Protein AF-0000000078602148 (afdb_homodimer)

pLDDT: mean 85.64, std 11.07, range [43.22, 96.38]

Radius of gyration: 21.31 Å; Cα contacts (8 Å, |Δi|>4): 422; chains: 2; bounding box: 35×66×51 Å

InterPro domains:
  IPR001223 Glycoside hydrolase family 18, catalytic domain [PS51910] (1-115)
  IPR017853 Glycoside hydrolase superfamily [SSF51445] (9-46)
  IPR029070 Chitinase insertion domain superfamily [G3DSA:3.10.50.10] (37-108)
  IPR029070 Chitinase insertion domain superfamily [SSF54556] (38-101)
  IPR050314 Glycosyl hydrolase family 18 [PTHR11177] (12-113)

Solvent-accessible surface area (backbone atoms only — not comparable to full-atom values): 12106 Å² total; per-residue (Å²): 110,68,62,59,46,50,51,44,52,48,49,52,51,36,50,50,50,50,50,50,52,40,64,73,55,30,60,64,68,49,49,50,52,34,53,70,36,59,25,43,28,25,23,39,66,45,68,86,52,70,55,94,73,51,61,63,73,39,33,14,73,53,39,80,49,42,68,16,53,19,37,38,40,41,51,54,50,56,55,51,62,68,38,83,78,32,44,78,44,80,46,96,81,50,31,35,35,35,25,41,79,79,31,30,37,33,43,27,53,39,77,56,67,73,105,110,68,63,59,46,51,52,46,52,48,50,53,51,36,50,49,50,50,50,51,51,40,63,74,54,31,60,65,68,46,48,50,51,36,53,70,39,59,26,44,28,26,24,41,64,45,69,86,54,72,54,93,72,50,60,63,73,40,34,15,74,54,38,81,51,40,67,17,53,19,36,38,39,41,52,52,50,56,54,51,63,69,37,86,78,34,43,79,43,80,46,97,81,51,31,34,36,35,26,42,80,80,32,32,39,35,43,30,53,39,76,55,68,74,106

Structure (mmCIF, N/CA/C/O backbone):
data_AF-0000000078602148-model_v1
#
loop_
_entity.id
_entity.type
_entity.pdbx_description
1 polymer chitinase
#
loop_
_atom_site.group_PDB
_atom_site.id
_atom_site.type_symbol
_atom_site.label_atom_id
_atom_site.label_alt_id
_atom_site.label_comp_id
_atom_site.label_asym_id
_atom_site.label_entity_id
_atom_site.label_seq_id
_atom_site.pdbx_PDB_ins_code
_atom_site.Cartn_x
_atom_site.Cartn_y
_atom_site.Cartn_z
_atom_site.occupancy
_atom_site.B_iso_or_equiv
_atom_site.auth_seq_id
_atom_site.auth_comp_id
_atom_site.auth_asym_id
_atom_site.auth_atom_id
_atom_site.pdbx_PDB_model_num
ATOM 1 N N . MET A 1 1 ? 15.102 -26.969 -29.016 1 43.22 1 MET A N 1
ATOM 2 C CA . MET A 1 1 ? 14.266 -25.891 -29.547 1 43.22 1 MET A CA 1
ATOM 3 C C . MET A 1 1 ? 12.789 -26.141 -29.25 1 43.22 1 MET A C 1
ATOM 5 O O . MET A 1 1 ? 12.078 -25.25 -28.797 1 43.22 1 MET A O 1
ATOM 9 N N . LEU A 1 2 ? 12.281 -27.375 -29.625 1 52.91 2 LEU A N 1
ATOM 10 C CA . LEU A 1 2 ? 10.883 -27.766 -29.453 1 52.91 2 LEU A CA 1
ATOM 11 C C . LEU A 1 2 ? 10.523 -27.844 -27.984 1 52.91 2 LEU A C 1
ATOM 13 O O . LEU A 1 2 ? 9.422 -27.453 -27.578 1 52.91 2 LEU A O 1
ATOM 17 N N . ILE A 1 3 ? 11.469 -28.312 -27.141 1 55.5 3 ILE A N 1
ATOM 18 C CA . ILE A 1 3 ? 11.227 -28.469 -25.703 1 55.5 3 ILE A CA 1
ATOM 19 C C . ILE A 1 3 ? 11.086 -27.094 -25.062 1 55.5 3 ILE A C 1
ATOM 21 O O . ILE A 1 3 ? 10.195 -26.875 -24.234 1 55.5 3 ILE A O 1
ATOM 25 N N . ASP A 1 4 ? 11.969 -26.203 -25.484 1 57.88 4 ASP A N 1
ATOM 26 C CA . ASP A 1 4 ? 11.875 -24.828 -24.984 1 57.88 4 ASP A CA 1
ATOM 27 C C . ASP A 1 4 ? 10.547 -24.188 -25.359 1 57.88 4 ASP A C 1
ATOM 29 O O . ASP A 1 4 ? 9.898 -23.531 -24.547 1 57.88 4 ASP A O 1
ATOM 33 N N . SER A 1 5 ? 10.156 -24.609 -26.562 1 57.03 5 SER A N 1
ATOM 34 C CA . SER A 1 5 ? 8.891 -24.062 -27.062 1 57.03 5 SER A CA 1
ATOM 35 C C . SER A 1 5 ? 7.703 -24.641 -26.297 1 57.03 5 SER A C 1
ATOM 37 O O . SER A 1 5 ? 6.758 -23.922 -25.984 1 57.03 5 SER A O 1
ATOM 39 N N . ALA A 1 6 ? 7.738 -25.969 -26.062 1 61.28 6 ALA A N 1
ATOM 40 C CA . ALA A 1 6 ? 6.664 -26.609 -25.312 1 61.28 6 ALA A CA 1
ATOM 41 C C . ALA A 1 6 ? 6.625 -26.094 -23.875 1 61.28 6 ALA A C 1
ATOM 43 O O . ALA A 1 6 ? 5.547 -25.859 -23.328 1 61.28 6 ALA A O 1
ATOM 44 N N . ALA A 1 7 ? 7.844 -25.984 -23.375 1 65.12 7 ALA A N 1
ATOM 45 C CA . ALA A 1 7 ? 7.926 -25.484 -22.016 1 65.12 7 ALA A CA 1
ATOM 46 C C . ALA A 1 7 ? 7.414 -24.047 -21.922 1 65.12 7 ALA A C 1
ATOM 48 O O . ALA A 1 7 ? 6.688 -23.703 -21 1 65.12 7 ALA A O 1
ATOM 49 N N . ARG A 1 8 ? 7.781 -23.297 -22.891 1 65.06 8 ARG A N 1
ATOM 50 C CA . ARG A 1 8 ? 7.316 -21.906 -22.953 1 65.06 8 ARG A CA 1
ATOM 51 C C . ARG A 1 8 ? 5.812 -21.844 -23.188 1 65.06 8 ARG A C 1
ATOM 53 O O . ARG A 1 8 ? 5.121 -21.016 -22.578 1 65.06 8 ARG A O 1
ATOM 60 N N . ALA A 1 9 ? 5.375 -22.625 -24.141 1 68.88 9 ALA A N 1
ATOM 61 C CA . ALA A 1 9 ? 3.939 -22.672 -24.406 1 68.88 9 ALA A CA 1
ATOM 62 C C . ALA A 1 9 ? 3.17 -23.078 -23.141 1 68.88 9 ALA A C 1
ATOM 64 O O . ALA A 1 9 ? 2.113 -22.516 -22.859 1 68.88 9 ALA A O 1
ATOM 65 N N . ASN A 1 10 ? 3.824 -23.891 -22.438 1 81.81 10 ASN A N 1
ATOM 66 C CA . ASN A 1 10 ? 3.199 -24.375 -21.203 1 81.81 10 ASN A CA 1
ATOM 67 C C . ASN A 1 10 ? 3.145 -23.281 -20.141 1 81.81 10 ASN A C 1
ATOM 69 O O . ASN A 1 10 ? 2.1 -23.047 -19.531 1 81.81 10 ASN A O 1
ATOM 73 N N . LEU A 1 11 ? 4.211 -22.469 -20.156 1 80.5 11 LEU A N 1
ATOM 74 C CA . LEU A 1 11 ? 4.242 -21.406 -19.172 1 80.5 11 LEU A CA 1
ATOM 75 C C . LEU A 1 11 ? 3.258 -20.297 -19.531 1 80.5 11 LEU A C 1
ATOM 77 O O . LEU A 1 11 ? 2.602 -19.734 -18.656 1 80.5 11 LEU A O 1
ATOM 81 N N . THR A 1 12 ? 3.188 -19.969 -20.781 1 84.75 12 THR A N 1
ATOM 82 C CA . THR A 1 12 ? 2.244 -18.953 -21.25 1 84.75 12 THR A CA 1
ATOM 83 C C . THR A 1 12 ? 0.81 -19.375 -20.938 1 84.75 12 THR A C 1
ATOM 85 O O . THR A 1 12 ? 0.016 -18.547 -20.453 1 84.75 12 THR A O 1
ATOM 88 N N . GLU A 1 13 ? 0.492 -20.609 -21.234 1 88.56 13 GLU A N 1
ATOM 89 C CA . GLU A 1 13 ? -0.847 -21.125 -20.953 1 88.56 13 GLU A CA 1
ATOM 90 C C . GLU A 1 13 ? -1.146 -21.094 -19.453 1 88.56 13 GLU A C 1
ATOM 92 O O . GLU A 1 13 ? -2.258 -20.766 -19.047 1 88.56 13 GLU A O 1
ATOM 97 N N . ILE A 1 14 ? -0.217 -21.5 -18.719 1 86.69 14 ILE A N 1
ATOM 98 C CA . ILE A 1 14 ? -0.366 -21.484 -17.266 1 86.69 14 ILE A CA 1
ATOM 99 C C . ILE A 1 14 ? -0.631 -20.047 -16.797 1 86.69 14 ILE A C 1
ATOM 101 O O . ILE A 1 14 ? -1.558 -19.812 -16.016 1 86.69 14 ILE A O 1
ATOM 105 N N . ASN A 1 15 ? 0.174 -19.141 -17.312 1 85.12 15 ASN A N 1
ATOM 106 C CA . ASN A 1 15 ? 0.007 -17.734 -16.938 1 85.12 15 ASN A CA 1
ATOM 107 C C . ASN A 1 15 ? -1.369 -17.203 -17.328 1 85.12 15 ASN A C 1
ATOM 109 O O . ASN A 1 15 ? -1.984 -16.438 -16.594 1 85.12 15 ASN A O 1
ATOM 113 N N . GLN A 1 16 ? -1.802 -17.578 -18.5 1 89.94 16 GLN A N 1
ATOM 114 C CA . GLN A 1 16 ? -3.125 -17.156 -18.953 1 89.94 16 GLN A CA 1
ATOM 115 C C . GLN A 1 16 ? -4.219 -17.734 -18.047 1 89.94 16 GLN A C 1
ATOM 117 O O . GLN A 1 16 ? -5.195 -17.047 -17.75 1 89.94 16 GLN A O 1
ATOM 122 N N . THR A 1 17 ? -4.102 -18.938 -17.688 1 89.94 17 THR A N 1
ATOM 123 C CA . THR A 1 17 ? -5.066 -19.578 -16.797 1 89.94 17 THR A CA 1
ATOM 124 C C . THR A 1 17 ? -5.07 -18.906 -15.438 1 89.94 17 THR A C 1
ATOM 126 O O . THR A 1 17 ? -6.133 -18.641 -14.867 1 89.94 17 THR A O 1
ATOM 129 N N . MET A 1 18 ? -3.908 -18.656 -14.914 1 88.44 18 MET A N 1
ATOM 130 C CA . MET A 1 18 ? -3.801 -17.953 -13.641 1 88.44 18 MET A CA 1
ATOM 131 C C . MET A 1 18 ? -4.43 -16.562 -13.719 1 88.44 18 MET A C 1
ATOM 133 O O . MET A 1 18 ? -5.121 -16.141 -12.789 1 88.44 18 MET A O 1
ATOM 137 N N . ASP A 1 19 ? -4.164 -15.875 -14.805 1 90.06 19 ASP A N 1
ATOM 138 C CA . ASP A 1 19 ? -4.766 -14.562 -15.016 1 90.06 19 ASP A CA 1
ATOM 139 C C . ASP A 1 19 ? -6.289 -14.641 -15.008 1 90.06 19 ASP A C 1
ATOM 141 O O . ASP A 1 19 ? -6.953 -13.828 -14.359 1 90.06 19 ASP A O 1
ATOM 145 N N . LEU A 1 20 ? -6.785 -15.602 -15.695 1 93.81 20 LEU A N 1
ATOM 146 C CA . LEU A 1 20 ? -8.234 -15.781 -15.758 1 93.81 20 LEU A CA 1
ATOM 147 C C . LEU A 1 20 ? -8.797 -16.094 -14.375 1 93.81 20 LEU A C 1
ATOM 149 O O . LEU A 1 20 ? -9.828 -15.547 -13.984 1 93.81 20 LEU A O 1
ATOM 153 N N . LEU A 1 21 ? -8.203 -16.984 -13.703 1 93.38 21 LEU A N 1
ATOM 154 C CA . LEU A 1 21 ? -8.633 -17.312 -12.344 1 93.38 21 LEU A CA 1
ATOM 155 C C . LEU A 1 21 ? -8.617 -16.062 -11.461 1 93.38 21 LEU A C 1
ATOM 157 O O . LEU A 1 21 ? -9.57 -15.812 -10.719 1 93.38 21 LEU A O 1
ATOM 161 N N . TRP A 1 22 ? -7.59 -15.383 -11.5 1 94.31 22 TRP A N 1
ATOM 162 C CA . TRP A 1 22 ? -7.445 -14.18 -10.688 1 94.31 22 TRP A CA 1
ATOM 163 C C . TRP A 1 22 ? -8.555 -13.18 -10.992 1 94.31 22 TRP A C 1
ATOM 165 O O . TRP A 1 22 ? -9.203 -12.664 -10.078 1 94.31 22 TRP A O 1
ATOM 175 N N . ARG A 1 23 ? -8.836 -12.906 -12.18 1 95.25 23 ARG A N 1
ATOM 176 C CA . ARG A 1 23 ? -9.859 -11.938 -12.57 1 95.25 23 ARG A CA 1
ATOM 177 C C . ARG A 1 23 ? -11.242 -12.391 -12.125 1 95.25 23 ARG A C 1
ATOM 179 O O . ARG A 1 23 ? -12.117 -11.562 -11.867 1 95.25 23 ARG A O 1
ATOM 186 N N . ASN A 1 24 ? -11.383 -13.68 -12.023 1 95.69 24 ASN A N 1
ATOM 187 C CA . ASN A 1 24 ? -12.688 -14.227 -11.648 1 95.69 24 ASN A CA 1
ATOM 188 C C . ASN A 1 24 ? -12.867 -14.25 -10.133 1 95.69 24 ASN A C 1
ATOM 190 O O . ASN A 1 24 ? -13.984 -14.406 -9.641 1 95.69 24 ASN A O 1
ATOM 194 N N . THR A 1 25 ? -11.828 -14.133 -9.375 1 95.25 25 THR A N 1
ATOM 195 C CA . THR A 1 25 ? -11.938 -14.336 -7.938 1 95.25 25 THR A CA 1
ATOM 196 C C . THR A 1 25 ? -11.609 -13.055 -7.184 1 95.25 25 THR A C 1
ATOM 198 O O . THR A 1 25 ? -11.922 -12.93 -5.996 1 95.25 25 THR A O 1
ATOM 201 N N . VAL A 1 26 ? -10.961 -12.133 -7.816 1 96.31 26 VAL A N 1
ATOM 202 C CA . VAL A 1 26 ? -10.555 -10.875 -7.195 1 96.31 26 VAL A CA 1
ATOM 203 C C . VAL A 1 26 ? -11.477 -9.75 -7.66 1 96.31 26 VAL A C 1
ATOM 205 O O . VAL A 1 26 ? -11.719 -9.594 -8.859 1 96.31 26 VAL A O 1
ATOM 208 N N . ASP A 1 27 ? -12.047 -9.016 -6.73 1 96.31 27 ASP A N 1
ATOM 209 C CA . ASP A 1 27 ? -12.898 -7.867 -7.023 1 96.31 27 ASP A CA 1
ATOM 210 C C . ASP A 1 27 ? -12.07 -6.676 -7.492 1 96.31 27 ASP A C 1
ATOM 212 O O . ASP A 1 27 ? -11.359 -6.059 -6.695 1 96.31 27 ASP A O 1
ATOM 216 N N . PRO A 1 28 ? -12.133 -6.328 -8.773 1 93.94 28 PRO A N 1
ATOM 217 C CA . PRO A 1 28 ? -11.289 -5.246 -9.281 1 93.94 28 PRO A CA 1
ATOM 218 C C . PRO A 1 28 ? -11.562 -3.912 -8.586 1 93.94 28 PRO A C 1
ATOM 220 O O . PRO A 1 28 ? -10.656 -3.082 -8.469 1 93.94 28 PRO A O 1
ATOM 223 N N . SER A 1 29 ? -12.797 -3.676 -8.125 1 93.19 29 SER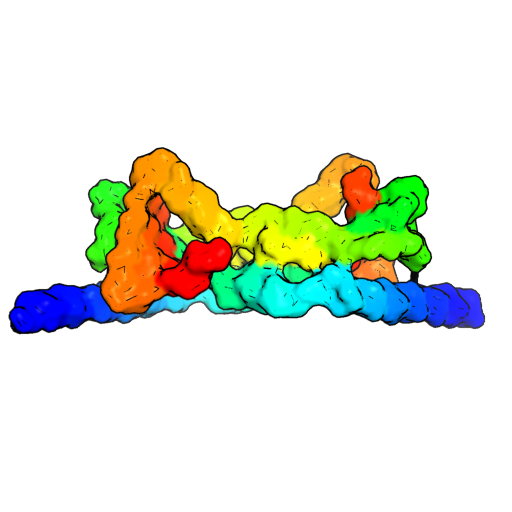 A N 1
ATOM 224 C CA . SER A 1 29 ? -13.117 -2.428 -7.441 1 93.19 29 SER A CA 1
ATOM 225 C C . SER A 1 29 ? -12.344 -2.297 -6.137 1 93.19 29 SER A C 1
ATOM 227 O O . SER A 1 29 ? -11.883 -1.207 -5.789 1 93.19 29 SER A O 1
ATOM 229 N N . LYS A 1 30 ? -12.18 -3.412 -5.48 1 90.94 30 LYS A N 1
ATOM 230 C CA . LYS A 1 30 ? -11.422 -3.389 -4.234 1 90.94 30 LYS A CA 1
ATOM 231 C C . LYS A 1 30 ? -9.938 -3.145 -4.496 1 90.94 30 LYS A C 1
ATOM 233 O O . LYS A 1 30 ? -9.266 -2.465 -3.717 1 90.94 30 LYS A O 1
ATOM 238 N N . VAL A 1 31 ? -9.453 -3.697 -5.57 1 90.88 31 VAL A N 1
ATOM 239 C CA . VAL A 1 31 ? -8.062 -3.479 -5.953 1 90.88 31 VAL A CA 1
ATOM 240 C C . VAL A 1 31 ? -7.84 -2 -6.27 1 90.88 31 VAL A C 1
ATOM 242 O O . VAL A 1 31 ? -6.898 -1.386 -5.762 1 90.88 31 VAL A O 1
ATOM 245 N N . VAL A 1 32 ? -8.695 -1.398 -7.051 1 88.81 32 VAL A N 1
ATOM 246 C CA . VAL A 1 32 ? -8.594 -0 -7.457 1 88.81 32 VAL A CA 1
ATOM 247 C C . VAL A 1 32 ? -8.672 0.902 -6.227 1 88.81 32 VAL A C 1
ATOM 249 O O . VAL A 1 32 ? -7.895 1.849 -6.094 1 88.81 32 VAL A O 1
ATOM 252 N N . MET A 1 33 ? -9.555 0.571 -5.348 1 86.56 33 MET A N 1
ATOM 253 C CA . MET A 1 33 ? -9.711 1.361 -4.129 1 86.56 33 MET A CA 1
ATOM 254 C C . MET A 1 33 ? -8.469 1.268 -3.254 1 86.56 33 MET A C 1
ATOM 256 O O . MET A 1 33 ? -8 2.275 -2.721 1 86.56 33 MET A O 1
ATOM 260 N N . GLY A 1 34 ? -7.961 0.091 -3.074 1 86.25 34 GLY A N 1
ATOM 261 C CA . GLY A 1 34 ? -6.777 -0.12 -2.254 1 86.25 34 GLY A CA 1
ATOM 262 C C . GLY A 1 34 ? -5.555 0.618 -2.768 1 86.25 34 GLY A C 1
ATOM 263 O O . GLY A 1 34 ? -4.742 1.102 -1.979 1 86.25 34 GLY A O 1
ATOM 264 N N . MET A 1 35 ? -5.535 0.831 -4.082 1 87.12 35 MET A N 1
ATOM 265 C CA . MET A 1 35 ? -4.355 1.441 -4.688 1 87.12 35 MET A CA 1
ATOM 266 C C . MET A 1 35 ? -4.574 2.93 -4.93 1 87.12 35 MET A C 1
ATOM 268 O O . MET A 1 35 ? -3.615 3.689 -5.066 1 87.12 35 MET A O 1
ATOM 272 N N . GLY A 1 36 ? -5.773 3.381 -5 1 82.69 36 GLY A N 1
ATOM 273 C CA . GLY A 1 36 ? -6.082 4.727 -5.461 1 82.69 36 GLY A CA 1
ATOM 274 C C . GLY A 1 36 ? -6.141 5.742 -4.336 1 82.69 36 GLY A C 1
ATOM 275 O O . GLY A 1 36 ? -6.102 6.949 -4.582 1 82.69 36 GLY A O 1
ATOM 276 N N . PHE A 1 37 ? -6.121 5.254 -3.098 1 81.25 37 PHE A N 1
ATOM 277 C CA . PHE A 1 37 ? -6.316 6.227 -2.029 1 81.25 37 PHE A CA 1
ATOM 278 C C . PHE A 1 37 ? -5.129 6.227 -1.076 1 81.25 37 PHE A C 1
ATOM 280 O O . PHE A 1 37 ? -4.672 5.168 -0.642 1 81.25 37 PHE A O 1
ATOM 287 N N . TYR A 1 38 ? -4.598 7.434 -0.965 1 90.75 38 TYR A N 1
ATOM 288 C CA . TYR A 1 38 ? -3.492 7.574 -0.022 1 90.75 38 TYR A CA 1
ATOM 289 C C . TYR A 1 38 ? -3.582 8.891 0.731 1 90.75 38 TYR A C 1
ATOM 291 O O . TYR A 1 38 ? -4.297 9.805 0.313 1 90.75 38 TYR A O 1
ATOM 299 N N . GLY A 1 39 ? -3.023 8.891 1.858 1 93.06 39 GLY A N 1
ATOM 300 C CA . GLY A 1 39 ? -2.846 10.117 2.615 1 93.06 39 GLY A CA 1
ATOM 301 C C . GLY A 1 39 ? -1.497 10.773 2.383 1 93.06 39 GLY A C 1
ATOM 302 O O . GLY A 1 39 ? -0.526 10.102 2.035 1 93.06 39 GLY A O 1
ATOM 303 N N . ARG A 1 40 ? -1.552 12.117 2.521 1 93.69 40 ARG A N 1
ATOM 304 C CA . ARG A 1 40 ? -0.293 12.852 2.539 1 93.69 40 ARG A CA 1
ATOM 305 C C . ARG A 1 40 ? 0.211 13.039 3.965 1 93.69 40 ARG A C 1
ATOM 307 O O . ARG A 1 40 ? -0.56 13.391 4.859 1 93.69 40 ARG A O 1
ATOM 314 N N . SER A 1 41 ? 1.524 12.742 4.133 1 94.94 41 SER A N 1
ATOM 315 C CA . SER A 1 41 ? 2.109 12.891 5.461 1 94.94 41 SER A CA 1
ATOM 316 C C . SER A 1 41 ? 3.232 13.922 5.465 1 94.94 41 SER A C 1
ATOM 318 O O . SER A 1 41 ? 3.893 14.125 4.445 1 94.94 41 SER A O 1
ATOM 320 N N . PHE A 1 42 ? 3.363 14.523 6.602 1 95.44 42 PHE A N 1
ATOM 321 C CA . PHE A 1 42 ? 4.309 15.617 6.789 1 95.44 42 PHE A CA 1
ATOM 322 C C . PHE A 1 42 ? 5.098 15.438 8.078 1 95.44 42 PHE A C 1
ATOM 324 O O . PHE A 1 42 ? 4.598 14.852 9.039 1 95.44 42 PHE A O 1
ATOM 331 N N . THR A 1 43 ? 6.328 15.906 8.039 1 94.88 43 THR A N 1
ATOM 332 C CA . THR A 1 43 ? 7.125 16.031 9.258 1 94.88 43 THR A CA 1
ATOM 333 C C . THR A 1 43 ? 6.996 17.438 9.844 1 94.88 43 THR A C 1
ATOM 335 O O . THR A 1 43 ? 7.359 18.422 9.195 1 94.88 43 THR A O 1
ATOM 338 N N . LEU A 1 44 ? 6.5 17.438 11.062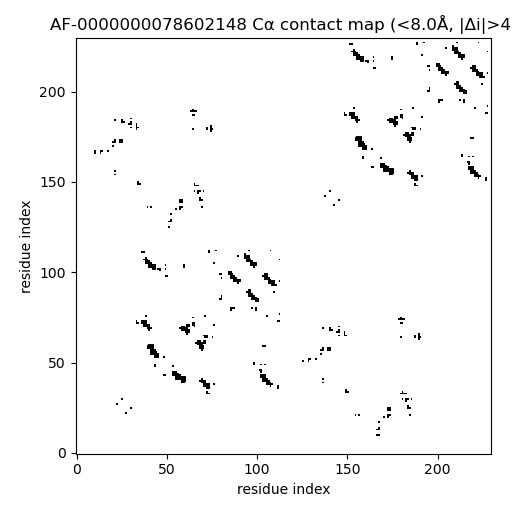 1 92.62 44 LEU A N 1
ATOM 339 C CA . LEU A 1 44 ? 6.344 18.719 11.742 1 92.62 44 LEU A CA 1
ATOM 340 C C . LEU A 1 44 ? 7.699 19.328 12.102 1 92.62 44 LEU A C 1
ATOM 342 O O . LEU A 1 44 ? 8.602 18.609 12.531 1 92.62 44 LEU A O 1
ATOM 346 N N . SER A 1 45 ? 7.789 20.641 11.875 1 92.38 45 SER A N 1
ATOM 347 C CA . SER A 1 45 ? 9.023 21.328 12.258 1 92.38 45 SER A CA 1
ATOM 348 C C . SER A 1 45 ? 9.141 21.453 13.773 1 92.38 45 SER A C 1
ATOM 350 O O . SER A 1 45 ? 10.25 21.453 14.312 1 92.38 45 SER A O 1
ATOM 352 N N . ASP A 1 46 ? 8.078 21.594 14.477 1 90.81 46 ASP A N 1
ATOM 353 C CA . ASP A 1 46 ? 7.934 21.656 15.93 1 90.81 46 ASP A CA 1
ATOM 354 C C . ASP A 1 46 ? 6.922 20.625 16.422 1 90.81 46 ASP A C 1
ATOM 356 O O . ASP A 1 46 ? 5.715 20.797 16.234 1 90.81 46 ASP A O 1
ATOM 360 N N . PRO A 1 47 ? 7.402 19.562 17.062 1 85.88 47 PRO A N 1
ATOM 361 C CA . PRO A 1 47 ? 6.5 18.469 17.453 1 85.88 47 PRO A CA 1
ATOM 362 C C . PRO A 1 47 ? 5.453 18.906 18.469 1 85.88 47 PRO A C 1
ATOM 364 O O . PRO A 1 47 ? 4.488 18.172 18.719 1 85.88 47 PRO A O 1
ATOM 367 N N . SER A 1 48 ? 5.582 20.031 19.047 1 86.38 48 SER A N 1
ATOM 368 C CA . SER A 1 48 ? 4.605 20.516 20.016 1 86.38 48 SER A CA 1
ATOM 369 C C . SER A 1 48 ? 3.451 21.234 19.328 1 86.38 48 SER A C 1
ATOM 371 O O . SER A 1 48 ? 2.412 21.484 19.953 1 86.38 48 SER A O 1
ATOM 373 N N . CYS A 1 49 ? 3.615 21.625 18.125 1 86.56 49 CYS A N 1
ATOM 374 C CA . CYS A 1 49 ? 2.551 22.203 17.312 1 86.56 49 CYS A CA 1
ATOM 375 C C . CYS A 1 49 ? 1.895 21.125 16.438 1 86.56 49 CYS A C 1
ATOM 377 O O . CYS A 1 49 ? 2.514 20.625 15.508 1 86.56 49 CYS A O 1
ATOM 379 N N . LYS A 1 50 ? 0.668 20.781 16.656 1 80.31 50 LYS A N 1
ATOM 380 C CA . LYS A 1 50 ? 0.068 19.625 15.992 1 80.31 50 LYS A CA 1
ATOM 381 C C . LYS A 1 50 ? -1.247 20 15.32 1 80.3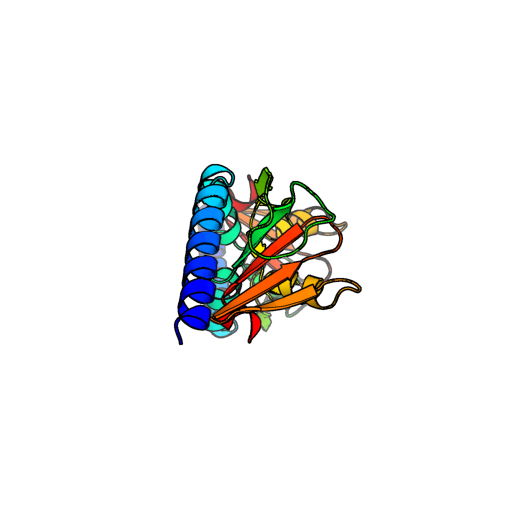1 50 LYS A C 1
ATOM 383 O O . LYS A 1 50 ? -2.189 19.203 15.289 1 80.31 50 LYS A O 1
ATOM 388 N N . SER A 1 51 ? -1.406 21.203 14.836 1 77.81 51 SER A N 1
ATOM 389 C CA . SER A 1 51 ? -2.637 21.656 14.203 1 77.81 51 SER A CA 1
ATOM 390 C C . SER A 1 51 ? -2.379 22.125 12.773 1 77.81 51 SER A C 1
ATOM 392 O O . SER A 1 51 ? -1.228 22.312 12.367 1 77.81 51 SER A O 1
ATOM 394 N N . ALA A 1 52 ? -3.525 22.281 12.008 1 75.81 52 ALA A N 1
ATOM 395 C CA . ALA A 1 52 ? -3.408 22.812 10.656 1 75.81 52 ALA A CA 1
ATOM 396 C C . ALA A 1 52 ? -2.672 24.156 10.664 1 75.81 52 ALA A C 1
ATOM 398 O O . ALA A 1 52 ? -2.914 25 11.523 1 75.81 52 ALA A O 1
ATOM 399 N N . GLY A 1 53 ? -1.725 24.344 9.789 1 80.25 53 GLY A N 1
ATOM 400 C CA . GLY A 1 53 ? -0.997 25.594 9.688 1 80.25 53 GLY A CA 1
ATOM 401 C C . GLY A 1 53 ? 0.379 25.547 10.32 1 80.25 53 GLY A C 1
ATOM 402 O O . GLY A 1 53 ? 1.204 26.438 10.109 1 80.25 53 GLY A O 1
ATOM 403 N N . CYS A 1 54 ? 0.552 24.531 11.141 1 86.94 54 CYS A N 1
ATOM 404 C CA . CYS A 1 54 ? 1.874 24.359 11.734 1 86.94 54 CYS A CA 1
ATOM 405 C C . CYS A 1 54 ? 2.932 24.141 10.656 1 86.94 54 CYS A C 1
ATOM 407 O O . CYS A 1 54 ? 2.645 23.562 9.609 1 86.94 54 CYS A O 1
ATOM 409 N N . PRO A 1 55 ? 4.121 24.672 10.977 1 90.19 55 PRO A N 1
ATOM 410 C CA . PRO A 1 55 ? 5.18 24.5 9.977 1 90.19 55 PRO A CA 1
ATOM 411 C C . PRO A 1 55 ? 5.641 23.047 9.844 1 90.19 55 PRO A C 1
ATOM 413 O O . PRO A 1 55 ? 5.672 22.312 10.828 1 90.19 55 PRO A O 1
ATOM 416 N N . PHE A 1 56 ? 5.941 22.734 8.617 1 92.5 56 PHE A N 1
ATOM 417 C CA . PHE A 1 56 ? 6.488 21.422 8.281 1 92.5 56 PHE A CA 1
ATOM 418 C C . PHE A 1 56 ? 7.844 21.562 7.594 1 92.5 56 PHE A C 1
ATOM 420 O O . PHE A 1 56 ? 8.125 22.594 6.965 1 92.5 56 PHE A O 1
ATOM 427 N N . SER A 1 57 ? 8.633 20.5 7.723 1 93.75 57 SER A N 1
ATOM 428 C CA . SER A 1 57 ? 9.977 20.594 7.16 1 93.75 57 SER A CA 1
ATOM 429 C C . SER A 1 57 ? 10.109 19.75 5.898 1 93.75 57 SER A C 1
ATOM 431 O O . SER A 1 57 ? 10.906 20.047 5.016 1 93.75 57 SER A O 1
ATOM 433 N N . ARG A 1 58 ? 9.414 18.656 5.82 1 95.06 58 ARG A N 1
ATOM 434 C CA . ARG A 1 58 ? 9.469 17.719 4.707 1 95.06 58 ARG A CA 1
ATOM 435 C C . ARG A 1 58 ? 8.297 16.75 4.742 1 95.06 58 ARG A C 1
ATOM 437 O O . ARG A 1 58 ? 7.473 16.797 5.66 1 95.06 58 ARG A O 1
ATOM 444 N N . GLY A 1 59 ? 8.164 15.953 3.676 1 95.19 59 GLY A N 1
ATOM 445 C CA . GLY A 1 59 ? 7.238 14.828 3.746 1 95.19 59 GLY A CA 1
ATOM 446 C C . GLY A 1 59 ? 7.535 13.883 4.898 1 95.19 59 GLY A C 1
ATOM 447 O O . GLY A 1 59 ? 8.672 13.805 5.371 1 95.19 59 GLY A O 1
ATOM 448 N N . GLY A 1 60 ? 6.492 13.258 5.328 1 95.5 60 GLY A N 1
ATOM 449 C CA . GLY A 1 60 ? 6.664 12.258 6.371 1 95.5 60 GLY A CA 1
ATOM 450 C C . GLY A 1 60 ? 7.574 11.117 5.961 1 95.5 60 GLY A C 1
ATOM 451 O O . GLY A 1 60 ? 7.832 10.922 4.773 1 95.5 60 GLY A O 1
ATOM 452 N N . ASN A 1 61 ? 8.078 10.414 6.941 1 94.06 61 ASN A N 1
ATOM 453 C CA . ASN A 1 61 ? 8.93 9.258 6.668 1 94.06 61 ASN A CA 1
ATOM 454 C C . ASN A 1 61 ? 8.18 8.188 5.875 1 94.06 61 ASN A C 1
ATOM 456 O O . ASN A 1 61 ? 6.961 8.062 5.988 1 94.06 61 ASN A O 1
ATOM 460 N N . PRO A 1 62 ? 9 7.465 4.992 1 94.5 62 PRO A N 1
ATOM 461 C CA . PRO A 1 62 ? 8.359 6.352 4.293 1 94.5 62 PRO A CA 1
ATOM 462 C C . PRO A 1 62 ? 7.727 5.34 5.246 1 94.5 62 PRO A C 1
ATOM 464 O O . PRO A 1 62 ? 8.289 5.047 6.305 1 94.5 62 PRO A O 1
ATOM 467 N N . GLY A 1 63 ? 6.516 4.918 4.949 1 92.81 63 GLY A N 1
ATOM 468 C CA . GLY A 1 63 ? 5.91 3.791 5.641 1 92.81 63 GLY A CA 1
ATOM 469 C C . GLY A 1 63 ? 6.289 2.447 5.047 1 92.81 63 GLY A C 1
ATOM 470 O O . GLY A 1 63 ? 6.973 2.389 4.023 1 92.81 63 GLY A O 1
ATOM 471 N N . PRO A 1 64 ? 5.848 1.44 5.672 1 93.5 64 PRO A N 1
ATOM 472 C CA . PRO A 1 64 ? 6.242 0.105 5.215 1 93.5 64 PRO A CA 1
ATOM 473 C C . PRO A 1 64 ? 5.5 -0.333 3.955 1 93.5 64 PRO A C 1
ATOM 475 O O . PRO A 1 64 ? 5.926 -1.275 3.281 1 93.5 64 PRO A O 1
ATOM 478 N N . CYS A 1 65 ? 4.426 0.305 3.547 1 94.31 65 CYS A N 1
ATOM 479 C CA . CYS A 1 65 ? 3.611 -0.172 2.434 1 94.31 65 CYS A CA 1
ATOM 480 C C . CYS A 1 65 ? 4.098 0.412 1.113 1 94.31 65 CYS A C 1
ATOM 482 O O . CYS A 1 65 ? 4.359 -0.326 0.162 1 94.31 65 CYS A O 1
ATOM 484 N N . LEU A 1 66 ? 4.281 1.742 1.067 1 93 66 LEU A N 1
ATOM 485 C CA . LEU A 1 66 ? 4.613 2.398 -0.193 1 93 66 LEU A CA 1
ATOM 486 C C . LEU A 1 66 ? 6.113 2.654 -0.295 1 93 66 LEU A C 1
ATOM 488 O O . LEU A 1 66 ? 6.629 2.916 -1.384 1 93 66 LEU A O 1
ATOM 492 N N . SER A 1 67 ? 6.82 2.625 0.806 1 91.44 67 SER A N 1
ATOM 493 C CA . SER A 1 67 ? 8.25 2.928 0.861 1 91.44 67 SER A CA 1
ATOM 494 C C . SER A 1 67 ? 8.555 4.27 0.203 1 91.44 67 SER A C 1
ATOM 496 O O . SER A 1 67 ? 9.594 4.434 -0.433 1 91.44 67 SER A O 1
ATOM 498 N N . SER A 1 68 ? 7.641 5.172 0.243 1 92.56 68 SER A N 1
ATOM 499 C CA . SER A 1 68 ? 7.762 6.512 -0.319 1 92.56 68 SER A CA 1
ATOM 500 C C . SER A 1 68 ? 7.488 7.582 0.734 1 92.56 68 SER A C 1
ATOM 502 O O . SER A 1 68 ? 6.449 7.555 1.396 1 92.56 68 SER A O 1
ATOM 504 N N . ALA A 1 69 ? 8.461 8.508 0.839 1 95.56 69 ALA A N 1
ATOM 505 C CA . ALA A 1 69 ? 8.258 9.609 1.777 1 95.56 69 ALA A CA 1
ATOM 506 C C . ALA A 1 69 ? 7.016 10.422 1.413 1 95.56 69 ALA A C 1
ATOM 508 O O . ALA A 1 69 ? 6.723 10.617 0.232 1 95.56 69 ALA A O 1
ATOM 509 N N . GLY A 1 70 ? 6.246 10.773 2.436 1 96.25 70 GLY A N 1
ATOM 510 C CA . GLY A 1 70 ? 5.16 11.727 2.264 1 96.25 70 GLY A CA 1
ATOM 511 C C . GLY A 1 70 ? 3.836 11.07 1.938 1 96.25 70 GLY A C 1
ATOM 512 O O . GLY A 1 70 ? 2.809 11.742 1.841 1 96.25 70 GLY A O 1
ATOM 513 N N . THR A 1 71 ? 3.863 9.758 1.788 1 95.56 71 THR A N 1
ATOM 514 C CA . THR A 1 71 ? 2.607 9.094 1.445 1 95.56 71 THR A CA 1
ATOM 515 C C . THR A 1 71 ? 2.387 7.867 2.318 1 95.56 71 THR A C 1
ATOM 517 O O . THR A 1 71 ? 3.336 7.145 2.635 1 95.56 71 THR A O 1
ATOM 520 N N . LEU A 1 72 ? 1.146 7.629 2.688 1 94.31 72 LEU A N 1
ATOM 521 C CA . LEU A 1 72 ? 0.699 6.461 3.439 1 94.31 72 LEU A CA 1
ATOM 522 C C . LEU A 1 72 ? -0.58 5.883 2.84 1 94.31 72 LEU A C 1
ATOM 524 O O . LEU A 1 72 ? -1.469 6.633 2.426 1 94.31 72 LEU A O 1
ATOM 528 N N . MET A 1 73 ? -0.589 4.586 2.812 1 93.31 73 MET A N 1
ATOM 529 C CA . MET A 1 73 ? -1.855 3.961 2.441 1 93.31 73 MET A CA 1
ATOM 530 C C . MET A 1 73 ? -2.928 4.242 3.488 1 93.31 73 MET A C 1
ATOM 532 O O . MET A 1 73 ? -2.615 4.473 4.656 1 93.31 73 MET A O 1
ATOM 536 N N . TYR A 1 74 ? -4.164 4.168 3.064 1 91.94 74 TYR A N 1
ATOM 537 C CA . TYR A 1 74 ? -5.266 4.441 3.98 1 91.94 74 TYR A CA 1
ATOM 538 C C . TYR A 1 74 ? -5.293 3.43 5.117 1 91.94 74 TYR A C 1
ATOM 540 O O . TYR A 1 74 ? -5.637 3.77 6.254 1 91.94 74 TYR A O 1
ATOM 548 N N . SER A 1 75 ? -4.973 2.168 4.781 1 91.56 75 SER A N 1
ATOM 549 C CA . SER A 1 75 ? -4.906 1.16 5.836 1 91.56 75 SER A CA 1
ATOM 550 C C . SER A 1 75 ? -3.918 1.563 6.926 1 91.56 75 SER A C 1
ATOM 552 O O . SER A 1 75 ? -4.164 1.332 8.109 1 91.56 75 SER A O 1
ATOM 554 N N . GLU A 1 76 ? -2.797 2.197 6.539 1 92.12 76 GLU A N 1
ATOM 555 C CA . GLU A 1 76 ? -1.825 2.695 7.508 1 92.12 76 GLU A CA 1
ATOM 556 C C . GLU A 1 76 ? -2.391 3.867 8.305 1 92.12 76 GLU A C 1
ATOM 558 O O . GLU A 1 76 ? -2.189 3.955 9.516 1 92.12 76 GLU A O 1
ATOM 563 N N . VAL A 1 77 ? -3.086 4.766 7.625 1 92.81 77 VAL A N 1
ATOM 564 C CA . VAL A 1 77 ? -3.676 5.934 8.273 1 92.81 77 VAL A CA 1
ATOM 565 C C . VAL A 1 77 ? -4.703 5.484 9.305 1 92.81 77 VAL A C 1
ATOM 567 O O . VAL A 1 77 ? -4.77 6.035 10.406 1 92.81 77 VAL A O 1
ATOM 570 N N . GLN A 1 78 ? -5.523 4.461 8.969 1 91.5 78 GLN A N 1
ATOM 571 C CA . GLN A 1 78 ? -6.527 3.943 9.891 1 91.5 78 GLN A CA 1
ATOM 572 C C . GLN A 1 78 ? -5.879 3.381 11.156 1 91.5 78 GLN A C 1
ATOM 574 O O . GLN A 1 78 ? -6.383 3.584 12.258 1 91.5 78 GLN A O 1
ATOM 579 N N . VAL A 1 79 ? -4.777 2.658 11.008 1 91.56 79 VAL A N 1
ATOM 580 C CA . VAL A 1 79 ? -4.059 2.115 12.156 1 91.56 79 VAL A CA 1
ATOM 581 C C . VAL A 1 79 ? -3.533 3.258 13.023 1 91.56 79 VAL A C 1
ATOM 583 O O . VAL A 1 79 ? -3.668 3.229 14.242 1 91.56 79 VAL A O 1
ATOM 586 N N . ILE A 1 80 ? -2.949 4.27 12.422 1 92.56 80 ILE A N 1
ATOM 587 C CA . ILE A 1 80 ? -2.404 5.418 13.133 1 92.56 80 ILE A CA 1
ATOM 588 C C . ILE A 1 80 ? -3.523 6.141 13.883 1 92.56 80 ILE A C 1
ATOM 590 O O . ILE A 1 80 ? -3.336 6.582 15.016 1 92.56 80 ILE A O 1
ATOM 594 N N . ALA A 1 81 ? -4.703 6.254 13.258 1 91.62 81 ALA A N 1
ATOM 595 C CA . ALA A 1 81 ? -5.844 6.957 13.836 1 91.62 81 ALA A CA 1
ATOM 596 C C . ALA A 1 81 ? -6.273 6.312 15.148 1 91.62 81 ALA A C 1
ATOM 598 O O . ALA A 1 81 ? -6.871 6.973 16 1 91.62 81 ALA A O 1
ATOM 599 N N . THR A 1 82 ? -5.961 5.008 15.312 1 93.06 82 THR A N 1
ATOM 600 C CA . THR A 1 82 ? -6.41 4.293 16.5 1 93.06 82 THR A CA 1
ATOM 601 C C . THR A 1 82 ? -5.344 4.324 17.594 1 93.06 82 THR A C 1
ATOM 603 O O . THR A 1 82 ? -5.574 3.861 18.703 1 93.06 82 THR A O 1
ATOM 606 N N . GLN A 1 83 ? -4.168 4.777 17.312 1 92.06 83 GLN A N 1
ATOM 607 C CA . GLN A 1 83 ? -3.098 4.832 18.297 1 92.06 83 GLN A CA 1
ATOM 608 C C . GLN A 1 83 ? -3.408 5.859 19.391 1 92.06 83 GLN A C 1
ATOM 610 O O . GLN A 1 83 ? -3.988 6.91 19.109 1 92.06 83 GLN A O 1
ATOM 615 N N . PRO A 1 84 ? -2.867 5.512 20.562 1 90.19 84 PRO A N 1
ATOM 616 C CA . PRO A 1 84 ? -3.074 6.477 21.641 1 90.19 84 PRO A CA 1
ATOM 617 C C . PRO A 1 84 ? -2.426 7.828 21.359 1 90.19 84 PRO A C 1
ATOM 619 O O . PRO A 1 84 ? -1.358 7.887 20.734 1 90.19 84 PRO A O 1
ATOM 622 N N . ALA A 1 85 ? -2.986 8.906 21.641 1 86.88 85 ALA A N 1
ATOM 623 C CA . ALA A 1 85 ? -2.453 10.266 21.594 1 86.88 85 ALA A CA 1
ATOM 624 C C . ALA A 1 85 ? -2.602 10.867 20.203 1 86.88 85 ALA A C 1
ATOM 626 O O . ALA A 1 85 ? -2.24 12.023 19.984 1 86.88 85 ALA A O 1
ATOM 627 N N . THR A 1 86 ? -2.984 9.992 19.234 1 91.25 86 THR A N 1
ATOM 628 C CA . THR A 1 86 ? -3.271 10.578 17.938 1 91.25 86 THR A CA 1
ATOM 629 C C . THR A 1 86 ? -4.523 11.453 18 1 91.25 86 THR A C 1
ATOM 631 O O . THR A 1 86 ? -5.559 11.023 18.516 1 91.25 86 THR A O 1
ATOM 634 N N . VAL A 1 87 ? -4.406 12.648 17.531 1 88.31 87 VAL A N 1
ATOM 635 C CA . VAL A 1 87 ? -5.551 13.547 17.438 1 88.31 87 VAL A CA 1
ATOM 636 C C . VAL A 1 87 ? -6.125 13.508 16.016 1 88.31 87 VAL A C 1
ATOM 638 O O . VAL A 1 87 ? -5.395 13.68 15.039 1 88.31 87 VAL A O 1
ATOM 641 N N . VAL A 1 88 ? -7.367 13.195 15.906 1 89.81 88 VAL A N 1
ATOM 642 C CA . VAL A 1 88 ? -8.055 13.125 14.617 1 89.81 88 VAL A CA 1
ATOM 643 C C . VAL A 1 88 ? -9.039 14.289 14.5 1 89.81 88 VAL A C 1
ATOM 645 O O . VAL A 1 88 ? -9.875 14.492 15.383 1 89.81 88 VAL A O 1
ATOM 648 N N . GLU A 1 89 ? -8.875 15.086 13.438 1 86.62 89 GLU A N 1
ATOM 649 C CA . GLU A 1 89 ? -9.773 16.203 13.188 1 86.62 89 GLU A CA 1
ATOM 650 C C . GLU A 1 89 ? -10.383 16.109 11.789 1 86.62 89 GLU A C 1
ATOM 652 O O . GLU A 1 89 ? -9.672 15.922 10.805 1 86.62 89 GLU A O 1
ATOM 657 N N . TYR A 1 90 ? -11.672 16.188 11.781 1 83.69 90 TYR A N 1
ATOM 658 C CA . TYR A 1 90 ? -12.406 16.219 10.523 1 83.69 90 TYR A CA 1
ATOM 659 C C . TYR A 1 90 ? -12.68 17.656 10.102 1 83.69 90 TYR A C 1
ATOM 661 O O . TYR A 1 90 ? -13.203 18.453 10.883 1 83.69 90 TYR A O 1
ATOM 669 N N . ASN A 1 91 ? -12.031 17.984 8.945 1 74.38 91 ASN A N 1
ATOM 670 C CA . ASN A 1 91 ? -12.234 19.375 8.555 1 74.38 91 ASN A CA 1
ATOM 671 C C . ASN A 1 91 ? -13.359 19.5 7.527 1 74.38 91 ASN A C 1
ATOM 673 O O . ASN A 1 91 ? -13.828 18.5 6.98 1 74.38 91 ASN A O 1
ATOM 677 N N . THR A 1 92 ? -13.797 20.75 7.332 1 68.56 92 THR A N 1
ATOM 678 C CA . THR A 1 92 ? -14.977 21.047 6.535 1 68.56 92 THR A CA 1
ATOM 679 C C . THR A 1 92 ? -14.727 20.75 5.059 1 68.56 92 THR A C 1
ATOM 681 O O . THR A 1 92 ? -15.664 20.703 4.258 1 68.56 92 THR A O 1
ATOM 684 N N . LYS A 1 93 ? -13.547 20.516 4.59 1 67.75 93 LYS A N 1
ATOM 685 C CA . LYS A 1 93 ? -13.227 20.328 3.18 1 67.75 93 LYS A CA 1
ATOM 686 C C . LYS A 1 93 ? -13.086 18.844 2.85 1 67.75 93 LYS A C 1
ATOM 688 O O . LYS A 1 93 ? -12.367 18.469 1.922 1 67.75 93 LYS A O 1
ATOM 693 N N . ALA A 1 94 ? -13.734 18.109 3.604 1 76.94 94 ALA A N 1
ATOM 694 C CA . ALA A 1 94 ? -13.789 16.688 3.307 1 76.94 94 ALA A CA 1
ATOM 695 C C . ALA A 1 94 ? -12.445 16.016 3.57 1 76.94 94 ALA A C 1
ATOM 697 O O . ALA A 1 94 ? -12.102 15.016 2.924 1 76.94 94 ALA A O 1
ATOM 698 N N . LEU A 1 95 ? -11.672 16.766 4.383 1 81.94 95 LEU A N 1
ATOM 699 C CA . LEU A 1 95 ? -10.391 16.172 4.773 1 81.94 95 LEU A CA 1
ATOM 700 C C . LEU A 1 95 ? -10.438 15.688 6.219 1 81.94 95 LEU A C 1
ATOM 702 O O . LEU A 1 95 ? -11.227 16.188 7.02 1 81.94 95 LEU A O 1
ATOM 706 N N . VAL A 1 96 ? -9.641 14.68 6.469 1 87 96 VAL A N 1
ATOM 707 C CA . VAL A 1 96 ? -9.336 14.227 7.82 1 87 96 VAL A CA 1
ATOM 708 C C . VAL A 1 96 ? -7.852 14.445 8.117 1 87 96 VAL A C 1
ATOM 710 O O . VAL A 1 96 ? -6.992 14.094 7.309 1 87 96 VAL A O 1
ATOM 713 N N . ASP A 1 97 ? -7.629 15.117 9.227 1 89.56 97 ASP A N 1
ATOM 714 C CA . ASP A 1 97 ? -6.262 15.398 9.656 1 89.56 97 ASP A CA 1
ATOM 715 C C . ASP A 1 97 ? -5.914 14.625 10.93 1 89.56 97 ASP A C 1
ATOM 717 O O . ASP A 1 97 ? -6.734 14.523 11.844 1 89.56 97 ASP A O 1
ATOM 721 N N . LEU A 1 98 ? -4.738 14.039 10.852 1 90.69 98 LEU A N 1
ATOM 722 C CA . LEU A 1 98 ? -4.227 13.336 12.023 1 90.69 98 LEU A CA 1
ATOM 723 C C . LEU A 1 98 ? -2.912 13.945 12.492 1 90.69 98 LEU A C 1
ATOM 725 O O . LEU A 1 98 ? -2.006 14.18 11.688 1 90.69 98 LEU A O 1
ATOM 729 N N . ALA A 1 99 ? -2.867 14.289 13.75 1 87.81 99 ALA A N 1
ATOM 730 C CA . ALA A 1 99 ? -1.6 14.594 14.406 1 87.81 99 ALA A CA 1
ATOM 731 C C . ALA A 1 99 ? -1.159 13.453 15.312 1 87.81 99 ALA A C 1
ATOM 733 O O . ALA A 1 99 ? -1.79 13.188 16.344 1 87.81 99 ALA A O 1
ATOM 734 N N . ALA A 1 100 ? -0.05 12.797 14.781 1 80.88 100 ALA A N 1
ATOM 735 C CA . ALA A 1 100 ? 0.429 11.625 15.508 1 80.88 100 ALA A CA 1
ATOM 736 C C . ALA A 1 100 ? 1.55 11.992 16.469 1 80.88 100 ALA A C 1
ATOM 738 O O . ALA A 1 100 ? 2.027 13.125 16.469 1 80.88 100 ALA A O 1
ATOM 739 N N . ASN A 1 101 ? 1.846 11.047 17.281 1 74.88 101 ASN A N 1
ATOM 740 C CA . ASN A 1 101 ? 2.869 11.273 18.297 1 74.88 101 ASN A CA 1
ATOM 741 C C . ASN A 1 101 ? 4.258 11.375 17.672 1 74.88 101 ASN A C 1
ATOM 743 O O . ASN A 1 101 ? 5.16 11.977 18.25 1 74.88 101 ASN A O 1
ATOM 747 N N . THR A 1 102 ? 4.516 10.859 16.578 1 68.94 102 THR A N 1
ATOM 748 C CA . THR A 1 102 ? 5.836 10.828 15.953 1 68.94 102 THR A CA 1
ATOM 749 C C . THR A 1 102 ? 6.039 12.047 15.055 1 68.94 102 THR A C 1
ATOM 751 O O . THR A 1 102 ? 6.656 11.945 13.992 1 68.94 102 THR A O 1
ATOM 754 N N . ALA A 1 103 ? 5.621 13.188 15.523 1 73.5 103 ALA A N 1
ATOM 755 C CA . ALA A 1 103 ? 5.793 14.43 14.781 1 73.5 103 ALA A CA 1
ATOM 756 C C . ALA A 1 103 ? 5.281 14.289 13.352 1 73.5 103 ALA A C 1
ATOM 758 O O . ALA A 1 103 ? 5.848 14.875 12.422 1 73.5 103 ALA A O 1
ATOM 759 N N . SER A 1 104 ? 4.449 13.508 13.219 1 87.38 104 SER A N 1
ATOM 760 C CA . SER A 1 104 ? 3.873 13.328 11.891 1 87.38 104 SER A CA 1
ATOM 761 C C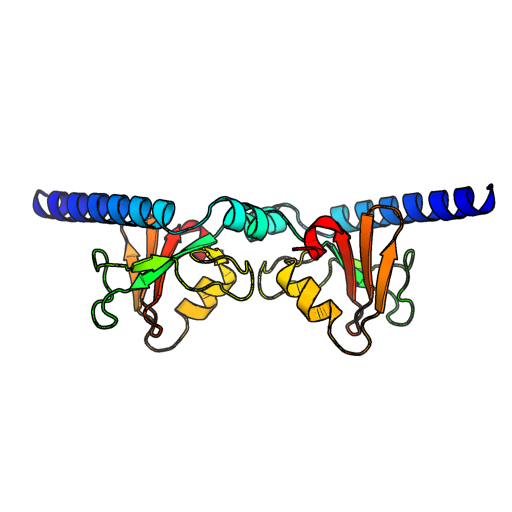 . SER A 1 104 ? 2.459 13.898 11.82 1 87.38 104 SER A C 1
ATOM 763 O O . SER A 1 104 ? 1.697 13.797 12.789 1 87.38 104 SER A O 1
ATOM 765 N N . TYR A 1 105 ? 2.256 14.719 10.828 1 92.62 105 TYR A N 1
ATOM 766 C CA . TYR A 1 105 ? 0.93 15.195 10.453 1 92.62 105 TYR A CA 1
ATOM 767 C C . TYR A 1 105 ? 0.455 14.547 9.164 1 92.62 105 TYR A C 1
ATOM 769 O O . TYR A 1 105 ? 1.209 14.453 8.188 1 92.62 105 TYR A O 1
ATOM 777 N N . ILE A 1 106 ? -0.773 13.992 9.188 1 93.19 106 ILE A N 1
ATOM 778 C CA . ILE A 1 106 ? -1.333 13.305 8.031 1 93.19 106 ILE A CA 1
ATOM 779 C C . ILE A 1 106 ? -2.635 13.977 7.605 1 93.19 106 ILE A C 1
ATOM 781 O O . ILE A 1 106 ? -3.457 14.336 8.453 1 93.19 106 ILE A O 1
ATOM 785 N N . SER A 1 107 ? -2.734 14.195 6.359 1 91.44 107 SER A N 1
ATOM 786 C CA . SER A 1 107 ? -3.967 14.703 5.762 1 91.44 107 SER A CA 1
ATOM 787 C C . SER A 1 107 ? -4.488 13.758 4.684 1 91.44 107 SER A C 1
ATOM 789 O O . SER A 1 107 ? -3.734 13.344 3.799 1 91.44 107 SER A O 1
ATOM 791 N N . CYS A 1 108 ? -5.785 13.398 4.824 1 90.69 108 CYS A N 1
ATOM 792 C CA . CYS A 1 108 ? -6.414 12.492 3.867 1 90.69 108 CYS A CA 1
ATOM 793 C C . CYS A 1 108 ? -7.805 12.984 3.484 1 90.69 108 CYS A C 1
ATOM 795 O O . CYS A 1 108 ? -8.422 13.75 4.223 1 90.69 108 CYS A O 1
ATOM 797 N N . ASP A 1 109 ? -8.148 12.461 2.201 1 87.19 109 ASP A N 1
ATOM 798 C CA . ASP A 1 109 ? -9.547 12.641 1.829 1 87.19 109 ASP A CA 1
ATOM 799 C C . ASP A 1 109 ? -10.461 11.766 2.688 1 87.19 109 ASP A C 1
ATOM 801 O O . ASP A 1 109 ? -10.164 10.586 2.918 1 87.19 109 ASP A O 1
ATOM 805 N N . LYS A 1 110 ? -11.539 12.344 3.15 1 81.94 110 LYS A N 1
ATOM 806 C CA . LYS A 1 110 ? -12.469 11.633 4.016 1 81.94 110 LYS A CA 1
ATOM 807 C C . LYS A 1 110 ? -13 10.375 3.338 1 81.94 110 LYS A C 1
ATOM 809 O O . LYS A 1 110 ? -13.25 9.367 4 1 81.94 110 LYS A O 1
ATOM 814 N N . ALA A 1 111 ? -13.18 10.445 2.041 1 76.56 111 ALA A N 1
ATOM 815 C CA . ALA A 1 111 ? -13.711 9.305 1.303 1 76.56 111 ALA A CA 1
ATOM 816 C C . ALA A 1 111 ? -12.805 8.086 1.461 1 76.56 111 ALA A C 1
ATOM 818 O O . ALA A 1 111 ? -13.289 6.949 1.479 1 76.56 111 ALA A O 1
ATOM 819 N N . GLY A 1 112 ? -11.594 8.328 1.733 1 71.31 112 GLY A N 1
ATOM 820 C CA . GLY A 1 112 ? -10.648 7.238 1.918 1 71.31 112 GLY A CA 1
ATOM 821 C C . GLY A 1 112 ? -10.734 6.602 3.291 1 71.31 112 GLY A C 1
ATOM 822 O O . GLY A 1 112 ? -10.352 5.441 3.467 1 71.31 112 GLY A O 1
ATOM 823 N N . MET A 1 113 ? -11.188 7.371 4.211 1 68.94 113 MET A N 1
ATOM 824 C CA . MET A 1 113 ? -11.273 6.875 5.582 1 68.94 113 MET A CA 1
ATOM 825 C C . MET A 1 113 ? -12.578 6.109 5.801 1 68.94 113 MET A C 1
ATOM 827 O O . MET A 1 113 ? -12.711 5.379 6.781 1 68.94 113 MET A O 1
ATOM 831 N N . LEU A 1 114 ? -13.578 6.281 4.949 1 62.81 114 LEU A N 1
ATOM 832 C CA . LEU A 1 114 ? -14.891 5.668 5.129 1 62.81 114 LEU A CA 1
ATOM 833 C C . LEU A 1 114 ? -14.922 4.27 4.523 1 62.81 114 LEU A C 1
ATOM 835 O O . LEU A 1 114 ? -15.945 3.586 4.582 1 62.81 114 LEU A O 1
ATOM 839 N N . GLN A 1 115 ? -13.812 3.826 4.215 1 56.88 115 GLN A N 1
ATOM 840 C CA . GLN A 1 115 ? -13.875 2.486 3.637 1 56.88 115 GLN A CA 1
ATOM 841 C C . GLN A 1 115 ? -13.656 1.418 4.703 1 56.88 115 GLN A C 1
ATOM 843 O O . GLN A 1 115 ? -12.93 1.644 5.676 1 56.88 115 GLN A O 1
ATOM 848 N N . MET B 1 1 ? -20.938 34.875 10.023 1 43.59 1 MET B N 1
ATOM 849 C CA . MET B 1 1 ? -20.75 34.688 8.594 1 43.59 1 MET B CA 1
ATOM 850 C C . MET B 1 1 ? -19.312 35 8.18 1 43.59 1 MET B C 1
ATOM 852 O O . MET B 1 1 ? -18.672 34.219 7.469 1 43.59 1 MET B O 1
ATOM 856 N N . LEU B 1 2 ? -18.797 36.219 8.523 1 53.22 2 LEU B N 1
ATOM 857 C CA . LEU B 1 2 ? -17.453 36.719 8.164 1 53.22 2 LEU B CA 1
ATOM 858 C C . LEU B 1 2 ? -16.375 35.875 8.844 1 53.22 2 LEU B C 1
ATOM 860 O O . LEU B 1 2 ? -15.352 35.562 8.242 1 53.22 2 LEU B O 1
ATOM 864 N N . ILE B 1 3 ? -16.641 35.438 10.102 1 55.78 3 ILE B N 1
ATOM 865 C CA . ILE B 1 3 ? -15.68 34.656 10.859 1 55.78 3 ILE B CA 1
ATOM 866 C C . ILE B 1 3 ? -15.531 33.25 10.227 1 55.78 3 ILE B C 1
ATOM 868 O O . ILE B 1 3 ? -14.422 32.75 10.07 1 55.78 3 ILE B O 1
ATOM 872 N N . ASP B 1 4 ? -16.672 32.719 9.844 1 58.03 4 ASP B N 1
ATOM 873 C CA . ASP B 1 4 ? -16.641 31.422 9.164 1 58.03 4 ASP B CA 1
ATOM 874 C C . ASP B 1 4 ? -15.875 31.516 7.844 1 58.03 4 ASP B C 1
ATOM 876 O O . ASP B 1 4 ? -15.062 30.641 7.523 1 58.03 4 ASP B O 1
ATOM 880 N N . SER B 1 5 ? -16.078 32.688 7.277 1 56.91 5 SER B N 1
ATOM 881 C CA . SER B 1 5 ? -15.406 32.938 6.004 1 56.91 5 SER B CA 1
ATOM 882 C C . SER B 1 5 ? -13.898 33.094 6.191 1 56.91 5 SER B C 1
ATOM 884 O O . SER B 1 5 ? -13.109 32.562 5.402 1 56.91 5 SER B O 1
ATOM 886 N N . ALA B 1 6 ? -13.523 33.844 7.227 1 61.12 6 ALA B N 1
ATOM 887 C CA . ALA B 1 6 ? -12.102 34.062 7.516 1 61.12 6 ALA B CA 1
ATOM 888 C C . ALA B 1 6 ? -11.438 32.75 7.93 1 61.12 6 ALA B C 1
ATOM 890 O O . ALA B 1 6 ? -10.32 32.438 7.512 1 61.12 6 ALA B O 1
ATOM 891 N N . ALA B 1 7 ? -12.211 32.062 8.727 1 65.31 7 ALA B N 1
ATOM 892 C CA . ALA B 1 7 ? -11.688 30.766 9.172 1 65.31 7 ALA B CA 1
ATOM 893 C C . ALA B 1 7 ? -11.531 29.797 8 1 65.31 7 ALA B C 1
ATOM 895 O O . ALA B 1 7 ? -10.523 29.094 7.898 1 65.31 7 ALA B O 1
ATOM 896 N N . ARG B 1 8 ? -12.508 29.828 7.16 1 64.94 8 ARG B N 1
ATOM 897 C CA . ARG B 1 8 ? -12.453 28.984 5.973 1 64.94 8 ARG B CA 1
ATOM 898 C C . ARG B 1 8 ? -11.336 29.422 5.031 1 64.94 8 ARG B C 1
ATOM 900 O O . ARG B 1 8 ? -10.633 28.594 4.457 1 64.94 8 ARG B O 1
ATOM 907 N N . ALA B 1 9 ? -11.289 30.719 4.816 1 68.19 9 ALA B N 1
ATOM 908 C CA . ALA B 1 9 ? -10.211 31.25 3.982 1 68.19 9 ALA B CA 1
ATOM 909 C C . ALA B 1 9 ? -8.844 30.875 4.543 1 68.19 9 ALA B C 1
ATOM 911 O O . ALA B 1 9 ? -7.938 30.516 3.791 1 68.19 9 ALA B O 1
ATOM 912 N N . ASN B 1 10 ? -8.844 30.844 5.812 1 81.75 10 ASN B N 1
ATOM 913 C CA . ASN B 1 10 ? -7.594 30.516 6.48 1 81.75 10 ASN B CA 1
ATOM 914 C C . ASN B 1 10 ? -7.242 29.031 6.297 1 81.75 10 ASN B C 1
ATOM 916 O O . ASN B 1 10 ? -6.109 28.703 5.949 1 81.75 10 ASN B O 1
ATOM 920 N N . LEU B 1 11 ? -8.32 28.234 6.289 1 80.19 11 LEU B N 1
ATOM 921 C CA . LEU B 1 11 ? -8.07 26.797 6.125 1 80.19 11 LEU B CA 1
ATOM 922 C C . LEU B 1 11 ? -7.68 26.484 4.684 1 80.19 11 LEU B C 1
ATOM 924 O O . LEU B 1 11 ? -6.816 25.641 4.445 1 80.19 11 LEU B O 1
ATOM 928 N N . THR B 1 12 ? -8.336 27.109 3.756 1 84.31 12 THR B N 1
ATOM 929 C CA . THR B 1 12 ? -8.008 26.922 2.346 1 84.31 12 THR B CA 1
ATOM 930 C C . THR B 1 12 ? -6.559 27.312 2.068 1 84.31 12 THR B C 1
ATOM 932 O O . THR B 1 12 ? -5.836 26.594 1.373 1 84.31 12 THR B O 1
ATOM 935 N N . GLU B 1 13 ? -6.176 28.469 2.588 1 88.31 13 GLU B N 1
ATOM 936 C CA . GLU B 1 13 ? -4.809 28.953 2.402 1 88.31 13 GLU B CA 1
ATOM 937 C C . GLU B 1 13 ? -3.801 28 3.037 1 88.31 13 GLU B C 1
ATOM 939 O O . GLU B 1 13 ? -2.738 27.734 2.467 1 88.31 13 GLU B O 1
ATOM 944 N N . ILE B 1 14 ? -4.105 27.578 4.184 1 86.44 14 ILE B N 1
ATOM 945 C CA . ILE B 1 14 ? -3.244 26.625 4.871 1 86.44 14 ILE B CA 1
ATOM 946 C C . ILE B 1 14 ? -3.096 25.359 4.031 1 86.44 14 ILE B C 1
ATOM 948 O O . ILE B 1 14 ? -1.981 24.875 3.814 1 86.44 14 ILE B O 1
ATOM 952 N N . ASN B 1 15 ? -4.223 24.875 3.553 1 84.56 15 ASN B N 1
ATOM 953 C CA . ASN B 1 15 ? -4.195 23.672 2.73 1 84.56 15 ASN B CA 1
ATOM 954 C C . ASN B 1 15 ? -3.377 23.875 1.46 1 84.56 15 ASN B C 1
ATOM 956 O O . ASN B 1 15 ? -2.654 22.969 1.03 1 84.56 15 ASN B O 1
ATOM 960 N N . GLN B 1 16 ? -3.525 25 0.856 1 89.56 16 GLN B N 1
ATOM 961 C CA . GLN B 1 16 ? -2.752 25.312 -0.342 1 89.56 16 GLN B CA 1
ATOM 962 C C . GLN B 1 16 ? -1.258 25.359 -0.035 1 89.56 16 GLN B C 1
ATOM 964 O O . GLN B 1 16 ? -0.439 24.891 -0.827 1 89.56 16 GLN B O 1
ATOM 969 N N . THR B 1 17 ? -0.91 25.953 1.033 1 89.5 17 THR B N 1
ATOM 970 C CA . THR B 1 17 ? 0.487 26.031 1.446 1 89.5 17 THR B CA 1
ATOM 971 C C . THR B 1 17 ? 1.042 24.641 1.727 1 89.5 17 THR B C 1
ATOM 973 O O . THR B 1 17 ? 2.154 24.312 1.31 1 89.5 17 THR B O 1
ATOM 976 N N . MET B 1 18 ? 0.283 23.844 2.428 1 88.06 18 MET B N 1
ATOM 977 C CA . MET B 1 18 ? 0.69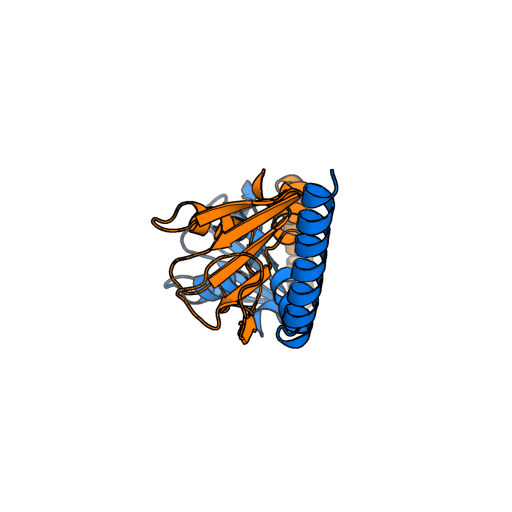8 22.469 2.701 1 88.06 18 MET B CA 1
ATOM 978 C C . MET B 1 18 ? 0.874 21.688 1.406 1 88.06 18 MET B C 1
ATOM 980 O O . MET B 1 18 ? 1.825 20.906 1.267 1 88.06 18 MET B O 1
ATOM 984 N N . ASP B 1 19 ? -0.052 21.859 0.493 1 89.75 19 ASP B N 1
ATOM 985 C CA . ASP B 1 19 ? 0.047 21.203 -0.809 1 89.75 19 ASP B CA 1
ATOM 986 C C . ASP B 1 19 ? 1.337 21.609 -1.523 1 89.75 19 ASP B C 1
ATOM 988 O O . ASP B 1 19 ? 2.039 20.75 -2.066 1 89.75 19 ASP B O 1
ATOM 992 N N . LEU B 1 20 ? 1.601 22.859 -1.503 1 93.62 20 LEU B N 1
ATOM 993 C CA . LEU B 1 20 ? 2.811 23.359 -2.154 1 93.62 20 LEU B CA 1
ATOM 994 C C . LEU B 1 20 ? 4.055 22.781 -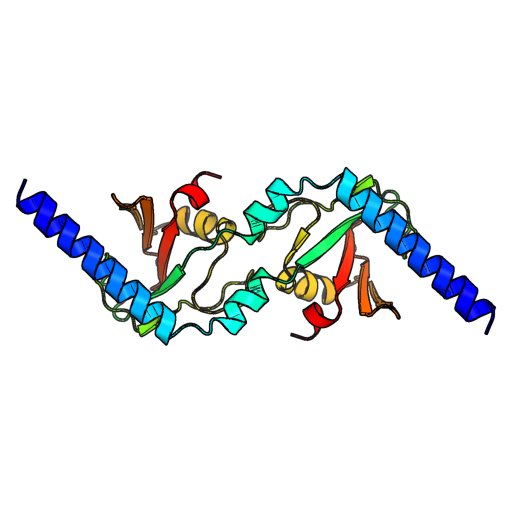1.49 1 93.62 20 LEU B C 1
ATOM 996 O O . LEU B 1 20 ? 4.996 22.359 -2.174 1 93.62 20 LEU B O 1
ATOM 1000 N N . LEU B 1 21 ? 4.109 22.812 -0.23 1 93.19 21 LEU B N 1
ATOM 1001 C CA . LEU B 1 21 ? 5.23 22.234 0.496 1 93.19 21 LEU B CA 1
ATOM 1002 C C . LEU B 1 21 ? 5.398 20.766 0.149 1 93.19 21 LEU B C 1
ATOM 1004 O O . LEU B 1 21 ? 6.512 20.297 -0.107 1 93.19 21 LEU B O 1
ATOM 1008 N N . TRP B 1 22 ? 4.371 20.062 0.187 1 94.12 22 TRP B N 1
ATOM 1009 C CA . TRP B 1 22 ? 4.402 18.641 -0.111 1 94.12 22 TRP B CA 1
ATOM 1010 C C . TRP B 1 22 ? 4.949 18.391 -1.512 1 94.12 22 TRP B C 1
ATOM 1012 O O . TRP B 1 22 ? 5.844 17.562 -1.695 1 94.12 22 TRP B O 1
ATOM 1022 N N . ARG B 1 23 ? 4.516 19.062 -2.477 1 95.12 23 ARG B N 1
ATOM 1023 C CA . ARG B 1 23 ? 4.949 18.875 -3.857 1 95.12 23 ARG B CA 1
ATOM 1024 C C . ARG B 1 23 ? 6.43 19.203 -4.016 1 95.12 23 ARG B C 1
ATOM 1026 O O . ARG B 1 23 ? 7.105 18.641 -4.883 1 95.12 23 ARG B O 1
ATOM 1033 N N . ASN B 1 24 ? 6.887 20.062 -3.17 1 95.56 24 ASN B N 1
ATOM 1034 C CA . ASN B 1 24 ? 8.281 20.5 -3.262 1 95.56 24 ASN B CA 1
ATOM 1035 C C . ASN B 1 24 ? 9.211 19.531 -2.529 1 95.56 24 ASN B C 1
ATOM 1037 O O . ASN B 1 24 ? 10.43 19.562 -2.725 1 95.56 24 ASN B O 1
ATOM 1041 N N . THR B 1 25 ? 8.703 18.703 -1.681 1 95.12 25 THR B N 1
ATOM 1042 C CA . THR B 1 25 ? 9.57 17.891 -0.836 1 95.12 25 THR B CA 1
ATOM 1043 C C . THR B 1 25 ? 9.391 16.406 -1.132 1 95.12 25 THR B C 1
ATOM 1045 O O . THR B 1 25 ? 10.227 15.586 -0.749 1 95.12 25 THR B O 1
ATOM 1048 N N . VAL B 1 26 ? 8.328 16.047 -1.77 1 96.31 26 VAL B N 1
ATOM 1049 C CA . VAL B 1 26 ? 8.023 14.648 -2.086 1 96.31 26 VAL B CA 1
ATOM 1050 C C . VAL B 1 26 ? 8.297 14.391 -3.564 1 96.31 26 VAL B C 1
ATOM 1052 O O . VAL B 1 26 ? 7.848 15.148 -4.43 1 96.31 26 VAL B O 1
ATOM 1055 N N . ASP B 1 27 ? 9.078 13.383 -3.865 1 96.19 27 ASP B N 1
ATOM 1056 C CA . ASP B 1 27 ? 9.367 12.969 -5.234 1 96.19 27 ASP B CA 1
ATOM 1057 C C . ASP B 1 27 ? 8.164 12.266 -5.863 1 96.19 27 ASP B C 1
ATOM 1059 O O . ASP B 1 27 ? 7.836 11.133 -5.5 1 96.19 27 ASP B O 1
ATOM 1063 N N . PRO B 1 28 ? 7.484 12.914 -6.812 1 93.88 28 PRO B N 1
ATOM 1064 C CA . PRO B 1 28 ? 6.277 12.312 -7.379 1 93.88 28 PRO B CA 1
ATOM 1065 C C . PRO B 1 28 ? 6.547 10.969 -8.062 1 93.88 28 PRO B C 1
ATOM 1067 O O . PRO B 1 28 ? 5.672 10.102 -8.094 1 93.88 28 PRO B O 1
ATOM 1070 N N . SER B 1 29 ? 7.75 10.773 -8.609 1 93.12 29 SER B N 1
ATOM 1071 C CA . SER B 1 29 ? 8.078 9.508 -9.258 1 93.12 29 SER B CA 1
ATOM 1072 C C . SER B 1 29 ? 8.078 8.359 -8.266 1 93.12 29 SER B C 1
ATOM 1074 O O . SER B 1 29 ? 7.629 7.254 -8.586 1 93.12 29 SER B O 1
ATOM 1076 N N . LYS B 1 30 ? 8.523 8.656 -7.082 1 90.69 30 LYS B N 1
ATOM 1077 C CA . LYS B 1 30 ? 8.531 7.617 -6.051 1 90.69 30 LYS B CA 1
ATOM 1078 C C . LYS B 1 30 ? 7.113 7.289 -5.59 1 90.69 30 LYS B C 1
ATOM 1080 O O . LYS B 1 30 ? 6.801 6.133 -5.301 1 90.69 30 LYS B O 1
ATOM 1085 N N . VAL B 1 31 ? 6.293 8.281 -5.531 1 90.69 31 VAL B N 1
ATOM 1086 C CA . VAL B 1 31 ? 4.895 8.078 -5.168 1 90.69 31 VAL B CA 1
ATOM 1087 C C . VAL B 1 31 ? 4.207 7.211 -6.219 1 90.69 31 VAL B C 1
ATOM 1089 O O . VAL B 1 31 ? 3.549 6.223 -5.887 1 90.69 31 VAL B O 1
ATOM 1092 N N . VAL B 1 32 ? 4.379 7.523 -7.477 1 88.75 32 VAL B N 1
ATOM 1093 C CA . VAL B 1 32 ? 3.762 6.801 -8.586 1 88.75 32 VAL B CA 1
ATO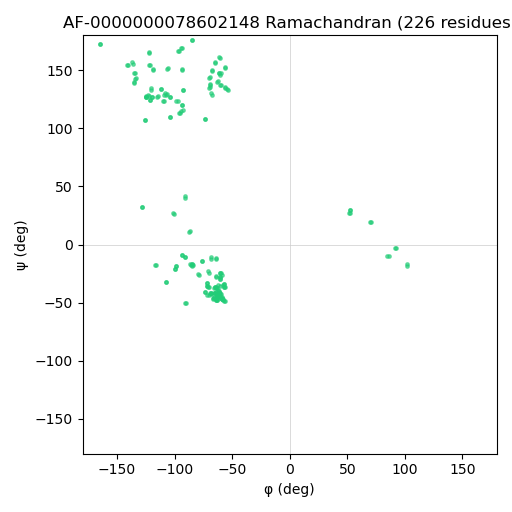M 1094 C C . VAL B 1 32 ? 4.25 5.355 -8.594 1 88.75 32 VAL B C 1
ATOM 1096 O O . VAL B 1 32 ? 3.455 4.426 -8.766 1 88.75 32 VAL B O 1
ATOM 1099 N N . MET B 1 33 ? 5.516 5.188 -8.367 1 86.5 33 MET B N 1
ATOM 1100 C CA . MET B 1 33 ? 6.086 3.844 -8.344 1 86.5 33 MET B CA 1
ATOM 1101 C C . MET B 1 33 ? 5.527 3.031 -7.18 1 86.5 33 MET B C 1
ATOM 1103 O O . MET B 1 33 ? 5.184 1.859 -7.344 1 86.5 33 MET B O 1
ATOM 1107 N N . GLY B 1 34 ? 5.473 3.621 -6.027 1 85.88 34 GLY B N 1
ATOM 1108 C CA . GLY B 1 34 ? 4.965 2.943 -4.844 1 85.88 34 GLY B CA 1
ATOM 1109 C C . GLY B 1 34 ? 3.52 2.5 -4.984 1 85.88 34 GLY B C 1
ATOM 1110 O O . GLY B 1 34 ? 3.139 1.443 -4.48 1 85.88 34 GLY B O 1
ATOM 1111 N N . MET B 1 35 ? 2.785 3.23 -5.805 1 86.94 35 MET B N 1
ATOM 1112 C CA . MET B 1 35 ? 1.359 2.947 -5.926 1 86.94 35 MET B CA 1
ATOM 1113 C C . MET B 1 35 ? 1.075 2.121 -7.18 1 86.94 35 MET B C 1
ATOM 1115 O O . MET B 1 35 ? 0.033 1.472 -7.273 1 86.94 35 MET B O 1
ATOM 1119 N N . GLY B 1 36 ? 1.925 2.125 -8.141 1 82.75 36 GLY B N 1
ATOM 1120 C CA . GLY B 1 36 ? 1.638 1.562 -9.453 1 82.75 36 GLY B CA 1
ATOM 1121 C C . GLY B 1 36 ? 2.027 0.102 -9.578 1 82.75 36 GLY B C 1
ATOM 1122 O O . GLY B 1 36 ? 1.595 -0.586 -10.5 1 82.75 36 GLY B O 1
ATOM 1123 N N . PHE B 1 37 ? 2.766 -0.406 -8.578 1 81.25 37 PHE B N 1
ATOM 1124 C CA . PHE B 1 37 ? 3.252 -1.768 -8.766 1 81.25 37 PHE B CA 1
ATOM 1125 C C . PHE B 1 37 ? 2.754 -2.68 -7.656 1 81.25 37 PHE B C 1
ATOM 1127 O O . PHE B 1 37 ? 2.826 -2.326 -6.477 1 81.25 37 PHE B O 1
ATOM 1134 N N . TYR B 1 38 ? 2.107 -3.723 -8.125 1 91.06 38 TYR B N 1
ATOM 1135 C CA . TYR B 1 38 ? 1.645 -4.711 -7.156 1 91.06 38 TYR B CA 1
ATOM 1136 C C . TYR B 1 38 ? 1.81 -6.125 -7.695 1 91.06 38 TYR B C 1
ATOM 1138 O O . TYR B 1 38 ? 1.989 -6.32 -8.898 1 91.06 38 TYR B O 1
ATOM 1146 N N . GLY B 1 39 ? 1.92 -7.008 -6.816 1 93.19 39 GLY B N 1
ATOM 1147 C CA . GLY B 1 39 ? 1.883 -8.422 -7.156 1 93.19 39 GLY B CA 1
ATOM 1148 C C . GLY B 1 39 ? 0.498 -9.031 -7.035 1 93.19 39 GLY B C 1
ATOM 1149 O O . GLY B 1 39 ? -0.338 -8.531 -6.277 1 93.19 39 GLY B O 1
ATOM 1150 N N . ARG B 1 40 ? 0.305 -10.07 -7.891 1 93.88 40 ARG B N 1
ATOM 1151 C CA . ARG B 1 40 ? -0.898 -10.883 -7.742 1 93.88 40 ARG B CA 1
ATOM 1152 C C . ARG B 1 40 ? -0.635 -12.094 -6.855 1 93.88 40 ARG B C 1
ATOM 1154 O O . ARG B 1 40 ? 0.385 -12.766 -7.004 1 93.88 40 ARG B O 1
ATOM 1161 N N . SER B 1 41 ? -1.574 -12.289 -5.914 1 95.06 41 SER B N 1
ATOM 1162 C CA . SER B 1 41 ? -1.418 -13.422 -5.008 1 95.06 41 SER B CA 1
ATOM 1163 C C . SER B 1 41 ? -2.584 -14.398 -5.133 1 95.06 41 SER B C 1
ATOM 1165 O O . SER B 1 41 ? -3.697 -14 -5.488 1 95.06 41 SER B O 1
ATOM 1167 N N . PHE B 1 42 ? -2.262 -15.625 -4.855 1 95.62 42 PHE B N 1
ATOM 1168 C CA . PHE B 1 42 ? -3.199 -16.734 -5.016 1 95.62 42 PHE B CA 1
ATOM 1169 C C . PHE B 1 42 ? -3.16 -17.656 -3.805 1 95.62 42 PHE B C 1
ATOM 1171 O O . PHE B 1 42 ? -2.123 -17.781 -3.15 1 95.62 42 PHE B O 1
ATOM 1178 N N . THR B 1 43 ? -4.305 -18.234 -3.514 1 95.06 43 THR B N 1
ATOM 1179 C CA . THR B 1 43 ? -4.379 -19.328 -2.541 1 95.06 43 THR B CA 1
ATOM 1180 C C . THR B 1 43 ? -4.281 -20.672 -3.236 1 95.06 43 THR B C 1
ATOM 1182 O O . THR B 1 43 ? -5.125 -21.016 -4.07 1 95.06 43 THR B O 1
ATOM 1185 N N . LEU B 1 44 ? -3.246 -21.391 -2.842 1 92.75 44 LEU B N 1
ATOM 1186 C CA . LEU B 1 44 ? -3.059 -22.719 -3.414 1 92.75 44 LEU B CA 1
ATOM 1187 C C . LEU B 1 44 ? -4.145 -23.688 -2.936 1 92.75 44 LEU B C 1
ATOM 1189 O O . LEU B 1 44 ? -4.52 -23.672 -1.761 1 92.75 44 LEU B O 1
ATOM 1193 N N . SER B 1 45 ? -4.625 -24.484 -3.893 1 92.62 45 SER B N 1
ATOM 1194 C CA . SER B 1 45 ? -5.617 -25.5 -3.525 1 92.62 45 SER B CA 1
ATOM 1195 C C . SER B 1 45 ? -4.98 -26.641 -2.736 1 92.62 45 SER B C 1
ATOM 1197 O O . SER B 1 45 ? -5.629 -27.234 -1.88 1 92.62 45 SER B O 1
ATOM 1199 N N . ASP B 1 46 ? -3.775 -26.984 -3 1 91 46 ASP B N 1
ATOM 1200 C CA . ASP B 1 46 ? -2.936 -27.984 -2.344 1 91 46 ASP B CA 1
ATOM 1201 C C . ASP B 1 46 ? -1.607 -27.375 -1.896 1 91 46 ASP B C 1
ATOM 1203 O O . ASP B 1 46 ? -0.732 -27.109 -2.721 1 91 46 ASP B O 1
ATOM 1207 N N . PRO B 1 47 ? -1.459 -27.172 -0.583 1 86.12 47 PRO B N 1
ATOM 1208 C CA . PRO B 1 47 ? -0.266 -26.469 -0.1 1 86.12 47 PRO B CA 1
ATOM 1209 C C . PRO B 1 47 ? 1.022 -27.234 -0.378 1 86.12 47 PRO B C 1
ATOM 1211 O O . PRO B 1 47 ? 2.117 -26.688 -0.246 1 86.12 47 PRO B O 1
ATOM 1214 N N . SER B 1 48 ? 0.954 -28.438 -0.773 1 86.5 48 SER B N 1
ATOM 1215 C CA . SER B 1 48 ? 2.143 -29.219 -1.073 1 86.5 48 SER B CA 1
ATOM 1216 C C . SER B 1 48 ? 2.6 -29.016 -2.514 1 86.5 48 SER B C 1
ATOM 1218 O O . SER B 1 48 ? 3.721 -29.375 -2.873 1 86.5 48 SER B O 1
ATOM 1220 N N . CYS B 1 49 ? 1.771 -28.5 -3.34 1 86.75 49 CYS B N 1
ATOM 1221 C CA . CYS B 1 49 ? 2.119 -28.125 -4.707 1 86.75 49 CYS B CA 1
ATOM 1222 C C . CYS B 1 49 ? 2.461 -26.641 -4.793 1 86.75 49 CYS B C 1
ATOM 1224 O O . CYS B 1 49 ? 1.584 -25.781 -4.641 1 86.75 49 CYS B O 1
ATOM 1226 N N . LYS B 1 50 ? 3.668 -26.266 -5.066 1 80.69 50 LYS B N 1
ATOM 1227 C CA . LYS B 1 50 ? 4.09 -24.875 -4.949 1 80.69 50 LYS B CA 1
ATOM 1228 C C . LYS B 1 50 ? 4.758 -24.391 -6.234 1 80.69 50 LYS B C 1
ATOM 1230 O O . LYS B 1 50 ? 5.707 -23.609 -6.188 1 80.69 50 LYS B O 1
ATOM 1235 N N . SER B 1 51 ? 4.379 -24.859 -7.383 1 77.94 51 SER B N 1
ATOM 1236 C CA . SER B 1 51 ? 4.984 -24.484 -8.656 1 77.94 51 SER B CA 1
ATOM 1237 C C . SER B 1 51 ? 3.943 -23.906 -9.609 1 77.94 51 SER B C 1
ATOM 1239 O O . SER B 1 51 ? 2.74 -24 -9.359 1 77.94 51 SER B O 1
ATOM 1241 N N . ALA B 1 52 ? 4.469 -23.234 -10.688 1 75.81 52 ALA B N 1
ATOM 1242 C CA . ALA B 1 52 ? 3.566 -22.719 -11.719 1 75.81 52 ALA B CA 1
ATOM 1243 C C . ALA B 1 52 ? 2.652 -23.828 -12.242 1 75.81 52 ALA B C 1
ATOM 1245 O O . ALA B 1 52 ? 3.098 -24.953 -12.477 1 75.81 52 ALA B O 1
ATOM 1246 N N . GLY B 1 53 ? 1.374 -23.562 -12.352 1 80.25 53 GLY B N 1
ATOM 1247 C CA . GLY B 1 53 ? 0.435 -24.547 -12.883 1 80.25 53 GLY B CA 1
ATOM 1248 C C . GLY B 1 53 ? -0.375 -25.234 -11.805 1 80.25 53 GLY B C 1
ATOM 1249 O O . GLY B 1 53 ? -1.373 -25.906 -12.094 1 80.25 53 GLY B O 1
ATOM 1250 N N . CYS B 1 54 ? 0.119 -25.141 -10.609 1 87.12 54 CYS B N 1
ATOM 1251 C CA . CYS B 1 54 ? -0.642 -25.719 -9.5 1 87.12 54 CYS B CA 1
ATOM 1252 C C . CYS B 1 54 ? -2.016 -25.062 -9.391 1 87.12 54 CYS B C 1
ATOM 1254 O O . CYS B 1 54 ? -2.182 -23.891 -9.734 1 87.12 54 CYS B O 1
ATOM 1256 N N . PRO B 1 55 ? -2.959 -25.906 -8.953 1 90.38 55 PRO B N 1
ATOM 1257 C CA . PRO B 1 55 ? -4.309 -25.344 -8.836 1 90.38 55 PRO B CA 1
ATOM 1258 C C . PRO B 1 55 ? -4.426 -24.328 -7.699 1 90.38 55 PRO B C 1
ATOM 1260 O O . PRO B 1 55 ? -3.791 -24.5 -6.652 1 90.38 55 PRO B O 1
ATOM 1263 N N . PHE B 1 56 ? -5.211 -23.344 -7.992 1 92.75 56 PHE B N 1
ATOM 1264 C CA . PHE B 1 56 ? -5.543 -22.312 -7.016 1 92.75 56 PHE B CA 1
ATOM 1265 C C . PHE B 1 56 ? -7.047 -22.25 -6.797 1 92.75 56 PHE B C 1
ATOM 1267 O O . PHE B 1 56 ? -7.828 -22.578 -7.688 1 92.75 56 PHE B O 1
ATOM 1274 N N . SER B 1 57 ? -7.414 -21.766 -5.609 1 94 57 SER B N 1
ATOM 1275 C CA . SER B 1 57 ? -8.836 -21.75 -5.289 1 94 57 SER B CA 1
ATOM 1276 C C . SER B 1 57 ? -9.391 -20.328 -5.328 1 94 57 SER B C 1
ATOM 1278 O O . SER B 1 57 ? -10.578 -20.125 -5.602 1 94 57 SER B O 1
ATOM 1280 N N . ARG B 1 58 ? -8.609 -19.344 -4.984 1 95.19 58 ARG B N 1
ATOM 1281 C CA . ARG B 1 58 ? -9.008 -17.953 -4.922 1 95.19 58 ARG B CA 1
ATOM 1282 C C . ARG B 1 58 ? -7.797 -17.031 -4.844 1 95.19 58 ARG B C 1
ATOM 1284 O O . ARG B 1 58 ? -6.656 -17.5 -4.812 1 95.19 58 ARG B O 1
ATOM 1291 N N . GLY B 1 59 ? -8.047 -15.727 -4.938 1 95.31 59 GLY B N 1
ATOM 1292 C CA . GLY B 1 59 ? -6.992 -14.781 -4.613 1 95.31 59 GLY B CA 1
ATOM 1293 C C . GLY B 1 59 ? -6.438 -14.969 -3.211 1 95.31 59 GLY B C 1
ATOM 1294 O O . GLY B 1 59 ? -7.125 -15.484 -2.33 1 95.31 59 GLY B O 1
ATOM 1295 N N . GLY B 1 60 ? -5.211 -14.578 -3.084 1 95.62 60 GLY B N 1
ATOM 1296 C CA . GLY B 1 60 ? -4.602 -14.625 -1.765 1 95.62 60 GLY B CA 1
ATOM 1297 C C . GLY B 1 60 ? -5.305 -13.742 -0.75 1 95.62 60 GLY B C 1
ATOM 1298 O O . GLY B 1 60 ? -6.078 -12.859 -1.121 1 95.62 60 GLY B O 1
ATOM 1299 N N . ASN B 1 61 ? -5.062 -14.023 0.506 1 94.19 61 ASN B N 1
ATOM 1300 C CA . ASN B 1 61 ? -5.648 -13.219 1.569 1 94.19 61 ASN B CA 1
ATOM 1301 C C . ASN B 1 61 ? -5.188 -11.766 1.489 1 94.19 61 ASN B C 1
ATOM 1303 O O . ASN B 1 61 ? -4.086 -11.484 1.013 1 94.19 61 ASN B O 1
ATOM 1307 N N . PRO B 1 62 ? -6.148 -10.836 1.929 1 94.62 62 PRO B N 1
ATOM 1308 C CA . PRO B 1 62 ? -5.715 -9.438 1.983 1 94.62 62 PRO B CA 1
ATOM 1309 C C . PRO B 1 62 ? -4.477 -9.234 2.852 1 94.62 62 PRO B C 1
ATOM 1311 O O . PRO B 1 62 ? -4.34 -9.875 3.896 1 94.62 62 PRO B O 1
ATOM 1314 N N . GLY B 1 63 ? -3.529 -8.461 2.369 1 92.94 63 GLY B N 1
ATOM 1315 C CA . GLY B 1 63 ? -2.422 -8 3.195 1 92.94 63 GLY B CA 1
ATOM 1316 C C . GLY B 1 63 ? -2.742 -6.746 3.98 1 92.94 63 GLY B C 1
ATOM 1317 O O . GLY B 1 63 ? -3.814 -6.16 3.818 1 92.94 63 GLY B O 1
ATOM 1318 N N . PRO B 1 64 ? -1.835 -6.367 4.77 1 93.56 64 PRO B N 1
ATOM 1319 C CA . PRO B 1 64 ? -2.096 -5.211 5.629 1 93.56 64 PRO B CA 1
ATOM 1320 C C . PRO B 1 64 ? -2.016 -3.885 4.879 1 93.56 64 PRO B C 1
ATOM 1322 O O . PRO B 1 64 ? -2.496 -2.859 5.371 1 93.56 64 PRO B O 1
ATOM 1325 N N . CYS B 1 65 ? -1.476 -3.82 3.672 1 94.31 65 CYS B N 1
ATOM 1326 C CA . CYS B 1 65 ? -1.25 -2.553 2.986 1 94.31 65 CYS B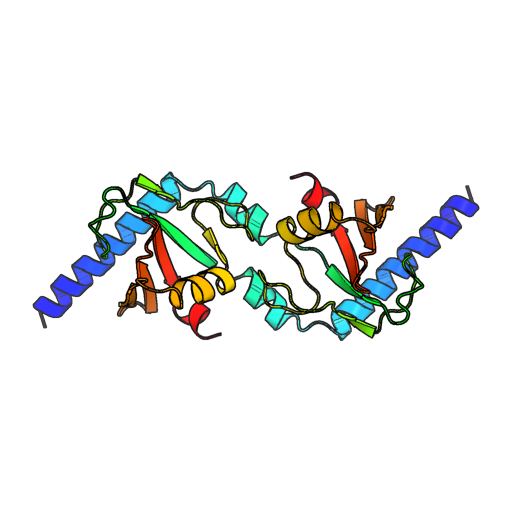 CA 1
ATOM 1327 C C . CYS B 1 65 ? -2.453 -2.174 2.131 1 94.31 65 CYS B C 1
ATOM 1329 O O . CYS B 1 65 ? -2.98 -1.066 2.248 1 94.31 65 CYS B O 1
ATOM 1331 N N . LEU B 1 66 ? -2.92 -3.113 1.306 1 93.12 66 LEU B N 1
ATOM 1332 C CA . LEU B 1 66 ? -3.98 -2.791 0.355 1 93.12 66 LEU B CA 1
ATOM 1333 C C . LEU B 1 66 ? -5.34 -3.232 0.887 1 93.12 66 LEU B C 1
ATOM 1335 O O . LEU B 1 66 ? -6.379 -2.795 0.386 1 93.12 66 LEU B O 1
ATOM 1339 N N . SER B 1 67 ? -5.363 -4.113 1.853 1 91.56 67 SER B N 1
ATOM 1340 C CA . SER B 1 67 ? -6.594 -4.676 2.4 1 91.56 67 SER B CA 1
ATOM 1341 C C . SER B 1 67 ? -7.48 -5.242 1.298 1 91.56 67 SER B C 1
ATOM 1343 O O . SER B 1 67 ? -8.711 -5.152 1.375 1 91.56 67 SER B O 1
ATOM 1345 N N . SER B 1 68 ? -6.91 -5.703 0.256 1 92.81 68 SER B N 1
ATOM 1346 C CA . SER B 1 68 ? -7.598 -6.293 -0.888 1 92.81 68 SER B CA 1
ATOM 1347 C C . SER B 1 68 ? -7.082 -7.695 -1.185 1 92.81 68 SER B C 1
ATOM 1349 O O . SER B 1 68 ? -5.875 -7.895 -1.346 1 92.81 68 SER B O 1
ATOM 1351 N N . ALA B 1 69 ? -8.047 -8.648 -1.257 1 95.69 69 ALA B N 1
ATOM 1352 C CA . ALA B 1 69 ? -7.656 -10.008 -1.607 1 95.69 69 ALA B CA 1
ATOM 1353 C C . ALA B 1 69 ? -6.996 -10.055 -2.982 1 95.69 69 ALA B C 1
ATOM 1355 O O . ALA B 1 69 ? -7.41 -9.336 -3.898 1 95.69 69 ALA B O 1
ATOM 1356 N N . GLY B 1 70 ? -5.918 -10.812 -3.078 1 96.38 70 GLY B N 1
ATOM 1357 C CA . GLY B 1 70 ? -5.32 -11.117 -4.367 1 96.38 70 GLY B CA 1
ATOM 1358 C C . GLY B 1 70 ? -4.23 -10.141 -4.77 1 96.38 70 GLY B C 1
ATOM 1359 O O . GLY B 1 70 ? -3.582 -10.312 -5.801 1 96.38 70 GLY B O 1
ATOM 1360 N N . THR B 1 71 ? -4.023 -9.133 -3.939 1 95.62 71 THR B N 1
ATOM 1361 C CA . THR B 1 71 ? -3.008 -8.156 -4.312 1 95.62 71 THR B CA 1
ATOM 1362 C C . THR B 1 71 ? -2.104 -7.832 -3.127 1 95.62 71 THR B C 1
ATOM 1364 O O . THR B 1 71 ? -2.568 -7.762 -1.986 1 95.62 71 THR B O 1
ATOM 1367 N N . LEU B 1 72 ? -0.828 -7.637 -3.395 1 94.44 72 LEU B N 1
ATOM 1368 C CA . LEU B 1 72 ? 0.185 -7.227 -2.428 1 94.44 72 LEU B CA 1
ATOM 1369 C C . LEU B 1 72 ? 1.075 -6.133 -3.004 1 94.44 72 LEU B C 1
ATOM 1371 O O . LEU B 1 72 ? 1.438 -6.176 -4.184 1 94.44 72 LEU B O 1
ATOM 1375 N N . MET B 1 73 ? 1.369 -5.203 -2.15 1 93.44 73 MET B N 1
ATOM 1376 C CA . MET B 1 73 ? 2.379 -4.234 -2.564 1 93.44 73 MET B CA 1
ATOM 1377 C C . MET B 1 73 ? 3.736 -4.906 -2.742 1 93.44 73 MET B C 1
ATOM 1379 O O . MET B 1 73 ? 4.012 -5.93 -2.117 1 93.44 73 MET B O 1
ATOM 1383 N N . TYR B 1 74 ? 4.574 -4.281 -3.539 1 92.19 74 TYR B N 1
ATOM 1384 C CA . TYR B 1 74 ? 5.895 -4.852 -3.793 1 92.19 74 TYR B CA 1
ATOM 1385 C C . TYR B 1 74 ? 6.723 -4.906 -2.514 1 92.19 74 TYR B C 1
ATOM 1387 O O . TYR B 1 74 ? 7.5 -5.84 -2.309 1 92.19 74 TYR B O 1
ATOM 1395 N N . SER B 1 75 ? 6.566 -3.859 -1.685 1 91.69 75 SER B N 1
ATOM 1396 C CA . SER B 1 75 ? 7.27 -3.881 -0.406 1 91.69 75 SER B CA 1
ATOM 1397 C C . SER B 1 75 ? 6.902 -5.121 0.404 1 91.69 75 SER B C 1
ATOM 1399 O O . SER B 1 75 ? 7.758 -5.703 1.075 1 91.69 75 SER B O 1
ATOM 1401 N N . GLU B 1 76 ? 5.629 -5.559 0.342 1 92.31 76 GLU B N 1
ATOM 1402 C CA . GLU B 1 76 ? 5.195 -6.781 1.013 1 92.31 76 GLU B CA 1
ATOM 1403 C C . GLU B 1 76 ? 5.809 -8.016 0.358 1 92.31 76 GLU B C 1
ATOM 1405 O O . GLU B 1 76 ? 6.238 -8.945 1.049 1 92.31 76 GLU B O 1
ATOM 1410 N N . VAL B 1 77 ? 5.844 -8.031 -0.965 1 93.06 77 VAL B N 1
ATOM 1411 C CA . VAL B 1 77 ? 6.398 -9.156 -1.708 1 93.06 77 VAL B CA 1
ATOM 1412 C C . VAL B 1 77 ? 7.879 -9.32 -1.373 1 93.06 77 VAL B C 1
ATOM 1414 O O . VAL B 1 77 ? 8.367 -10.438 -1.191 1 93.06 77 VAL B O 1
ATOM 1417 N N . GLN B 1 78 ? 8.625 -8.18 -1.279 1 91.69 78 GLN B N 1
ATOM 1418 C CA . GLN B 1 78 ? 10.047 -8.219 -0.949 1 91.69 78 GLN B CA 1
ATOM 1419 C C . GLN B 1 78 ? 10.273 -8.828 0.434 1 91.69 78 GLN B C 1
ATOM 1421 O O . GLN B 1 78 ? 11.203 -9.609 0.63 1 91.69 78 GLN B O 1
ATOM 1426 N N . VAL B 1 79 ? 9.445 -8.469 1.411 1 91.75 79 VAL B N 1
ATOM 1427 C CA . VAL B 1 79 ? 9.547 -9.031 2.754 1 91.75 79 VAL B CA 1
ATOM 1428 C C . VAL B 1 79 ? 9.289 -10.531 2.709 1 91.75 79 VAL B C 1
ATOM 1430 O O . VAL B 1 79 ? 10.031 -11.312 3.312 1 91.75 79 VAL B O 1
ATOM 1433 N N . ILE B 1 80 ? 8.266 -10.969 2.002 1 92.81 80 ILE B N 1
ATOM 1434 C CA . ILE B 1 80 ? 7.918 -12.383 1.884 1 92.81 80 ILE B CA 1
ATOM 1435 C C . ILE B 1 80 ? 9.062 -13.141 1.222 1 92.81 80 ILE B C 1
ATOM 1437 O O . ILE B 1 80 ? 9.383 -14.266 1.623 1 92.81 80 ILE B O 1
ATOM 1441 N N . ALA B 1 81 ? 9.703 -12.539 0.21 1 91.81 81 ALA B N 1
ATOM 1442 C CA . ALA B 1 81 ? 10.781 -13.172 -0.539 1 91.81 81 ALA B CA 1
ATOM 1443 C C . ALA B 1 81 ? 11.953 -13.523 0.377 1 91.81 81 ALA B C 1
ATOM 1445 O O . ALA B 1 81 ? 12.734 -14.43 0.082 1 91.81 81 ALA B O 1
ATOM 1446 N N . THR B 1 82 ? 12.062 -12.781 1.511 1 93.25 82 THR B N 1
ATOM 1447 C CA . THR B 1 82 ? 13.203 -12.984 2.395 1 93.25 82 THR B CA 1
ATOM 1448 C C . THR B 1 82 ? 12.859 -13.977 3.498 1 93.25 82 THR B C 1
ATOM 1450 O O . THR B 1 82 ? 13.727 -14.359 4.293 1 93.25 82 THR B O 1
ATOM 1453 N N . GLN B 1 83 ? 11.633 -14.367 3.645 1 92.25 83 GLN B N 1
ATOM 1454 C CA . GLN B 1 83 ? 11.234 -15.312 4.68 1 92.25 83 GLN B CA 1
ATOM 1455 C C . GLN B 1 83 ? 11.812 -16.703 4.41 1 92.25 83 GLN B C 1
ATOM 1457 O O . GLN B 1 83 ? 11.914 -17.125 3.254 1 92.25 83 GLN B O 1
ATOM 1462 N N . PRO B 1 84 ? 12.031 -17.359 5.535 1 90.31 84 PRO B N 1
ATOM 1463 C CA . PRO B 1 84 ? 12.531 -18.734 5.352 1 90.31 84 PRO B CA 1
ATOM 1464 C C . PRO B 1 84 ? 11.539 -19.625 4.617 1 90.31 84 PRO B C 1
ATOM 1466 O O . PRO B 1 84 ? 10.328 -19.484 4.789 1 90.31 84 PRO B O 1
ATOM 1469 N N . ALA B 1 85 ? 11.906 -20.469 3.762 1 87.06 85 ALA B N 1
ATOM 1470 C CA . ALA B 1 85 ? 11.133 -21.5 3.09 1 87.06 85 ALA B CA 1
ATOM 1471 C C . ALA B 1 85 ? 10.414 -20.953 1.864 1 87.06 85 ALA B C 1
ATOM 1473 O O . ALA B 1 85 ? 9.734 -21.688 1.148 1 87.06 85 ALA B O 1
ATOM 1474 N N . THR B 1 86 ? 10.453 -19.609 1.751 1 91.44 86 THR B N 1
ATOM 1475 C CA . THR B 1 86 ? 9.898 -19.078 0.513 1 91.44 86 THR B CA 1
ATOM 1476 C C . THR B 1 86 ? 10.781 -19.453 -0.678 1 91.44 86 THR B C 1
ATOM 1478 O O . THR B 1 86 ? 12 -19.266 -0.639 1 91.44 86 THR B O 1
ATOM 1481 N N . VAL B 1 87 ? 10.18 -19.969 -1.682 1 88.56 87 VAL B N 1
ATOM 1482 C CA . VAL B 1 87 ? 10.875 -20.281 -2.924 1 88.56 87 VAL B CA 1
ATOM 1483 C C . VAL B 1 87 ? 10.648 -19.172 -3.939 1 88.56 87 VAL B C 1
ATOM 1485 O O . VAL B 1 87 ? 9.5 -18.797 -4.211 1 88.56 87 VAL B O 1
ATOM 1488 N N . VAL B 1 88 ? 11.688 -18.609 -4.43 1 90.12 88 VAL B N 1
ATOM 1489 C CA . VAL B 1 88 ? 11.625 -17.547 -5.418 1 90.12 88 VAL B CA 1
ATOM 1490 C C . VAL B 1 88 ? 12.117 -18.047 -6.77 1 90.12 88 VAL B C 1
ATOM 1492 O O . VAL B 1 88 ? 13.219 -18.609 -6.863 1 90.12 88 VAL B O 1
ATOM 1495 N N . GLU B 1 89 ? 11.273 -17.922 -7.789 1 86.94 89 GLU B N 1
ATOM 1496 C CA . GLU B 1 89 ? 11.641 -18.328 -9.141 1 86.94 89 GLU B CA 1
ATOM 1497 C C . GLU B 1 89 ? 11.461 -17.188 -10.133 1 86.94 89 GLU B C 1
ATOM 1499 O O . GLU B 1 89 ? 10.406 -16.547 -10.172 1 86.94 89 GLU B O 1
ATOM 1504 N N . TYR B 1 90 ? 12.516 -16.938 -10.836 1 83.94 90 TYR B N 1
ATOM 1505 C CA . TYR B 1 90 ? 12.477 -15.953 -11.914 1 83.94 90 TYR B CA 1
ATOM 1506 C C . TYR B 1 90 ? 12.164 -16.625 -13.25 1 83.94 90 TYR B C 1
ATOM 1508 O O . TYR B 1 90 ? 12.812 -17.594 -13.625 1 83.94 90 TYR B O 1
ATOM 1516 N N . ASN B 1 91 ? 10.961 -16.203 -13.758 1 74.62 91 ASN B N 1
ATOM 1517 C CA . ASN B 1 91 ? 10.625 -16.875 -15.008 1 74.62 91 ASN B CA 1
ATOM 1518 C C . ASN B 1 91 ? 11.008 -16.031 -16.219 1 74.62 91 ASN B C 1
ATOM 1520 O O . ASN B 1 91 ? 11.352 -14.859 -16.078 1 74.62 91 ASN B O 1
ATOM 1524 N N . THR B 1 92 ? 10.992 -16.688 -17.375 1 68.88 92 THR B N 1
ATOM 1525 C CA . THR B 1 92 ? 11.5 -16.094 -18.609 1 68.88 92 THR B CA 1
ATOM 1526 C C . THR B 1 92 ? 10.609 -14.945 -19.078 1 68.88 92 THR B C 1
ATOM 1528 O O . THR B 1 92 ? 10.984 -14.18 -19.969 1 68.88 92 THR B O 1
ATOM 1531 N N . LYS B 1 93 ? 9.43 -14.703 -18.547 1 68.56 93 LYS B N 1
ATOM 1532 C CA . LYS B 1 93 ? 8.492 -13.688 -19 1 68.56 93 LYS B CA 1
ATOM 1533 C C . LYS B 1 93 ? 8.539 -12.453 -18.109 1 68.56 93 LYS B C 1
ATOM 1535 O O . LYS B 1 93 ? 7.551 -11.734 -17.969 1 68.56 93 LYS B O 1
ATOM 1540 N N . ALA B 1 94 ? 9.641 -12.289 -17.562 1 78.44 94 ALA B N 1
ATOM 1541 C CA . ALA B 1 94 ? 9.859 -11.07 -16.781 1 78.44 94 ALA B CA 1
ATOM 1542 C C . ALA B 1 94 ? 9.031 -11.078 -15.508 1 78.44 94 ALA B C 1
ATOM 1544 O O . ALA B 1 94 ? 8.641 -10.023 -15.008 1 78.44 94 ALA B O 1
ATOM 1545 N N . LEU B 1 95 ? 8.641 -12.328 -15.18 1 82.88 95 LEU B N 1
ATOM 1546 C CA . LEU B 1 95 ? 7.902 -12.469 -13.93 1 82.88 95 LEU B CA 1
ATOM 1547 C C . LEU B 1 95 ? 8.781 -13.109 -12.852 1 82.88 95 LEU B C 1
ATOM 1549 O O . LEU B 1 95 ? 9.734 -13.82 -13.164 1 82.88 95 LEU B O 1
ATOM 1553 N N . VAL B 1 96 ? 8.477 -12.742 -11.625 1 87.62 96 VAL B N 1
ATOM 1554 C CA . VAL B 1 96 ? 9.008 -13.414 -10.438 1 87.62 96 VAL B CA 1
ATOM 1555 C C . VAL B 1 96 ? 7.871 -14.102 -9.688 1 87.62 96 VAL B C 1
ATOM 1557 O O . VAL B 1 96 ? 6.824 -13.508 -9.445 1 87.62 96 VAL B O 1
ATOM 1560 N N . ASP B 1 97 ? 8.094 -15.375 -9.438 1 89.88 97 ASP B N 1
ATOM 1561 C CA . ASP B 1 97 ? 7.113 -16.172 -8.695 1 89.88 97 ASP B CA 1
ATOM 1562 C C . ASP B 1 97 ? 7.645 -16.562 -7.32 1 89.88 97 ASP B C 1
ATOM 1564 O O . ASP B 1 97 ? 8.812 -16.922 -7.184 1 89.88 97 ASP B O 1
ATOM 1568 N N . LEU B 1 98 ? 6.758 -16.359 -6.367 1 91.06 98 LEU B N 1
ATOM 1569 C CA . LEU B 1 98 ? 7.09 -16.781 -5.008 1 91.06 98 LEU B CA 1
ATOM 1570 C C . LEU B 1 98 ? 6.098 -17.812 -4.5 1 91.06 98 LEU B C 1
ATOM 1572 O O . LEU B 1 98 ? 4.887 -17.641 -4.617 1 91.06 98 LEU B O 1
ATOM 1576 N N . ALA B 1 99 ? 6.609 -18.922 -4.035 1 88.31 99 ALA B N 1
ATOM 1577 C CA . ALA B 1 99 ? 5.816 -19.859 -3.248 1 88.31 99 ALA B CA 1
ATOM 1578 C C . ALA B 1 99 ? 6.164 -19.766 -1.766 1 88.31 99 ALA B C 1
ATOM 1580 O O . ALA B 1 99 ? 7.266 -20.141 -1.354 1 88.31 99 ALA B O 1
ATOM 1581 N N . ALA B 1 100 ? 5.125 -19.188 -1.049 1 81.44 100 ALA B N 1
ATOM 1582 C CA . ALA B 1 100 ? 5.355 -18.953 0.375 1 81.44 100 ALA B CA 1
ATOM 1583 C C . ALA B 1 100 ? 4.836 -20.125 1.212 1 81.44 100 ALA B C 1
ATOM 1585 O O . ALA B 1 100 ? 4.191 -21.031 0.686 1 81.44 100 ALA B O 1
ATOM 1586 N N . ASN B 1 101 ? 5.211 -20.078 2.441 1 75.19 101 ASN B N 1
ATOM 1587 C CA . ASN B 1 101 ? 4.836 -21.156 3.35 1 75.19 101 ASN B CA 1
ATOM 1588 C C . ASN B 1 101 ? 3.344 -21.125 3.67 1 75.19 101 ASN B C 1
ATOM 1590 O O . ASN B 1 101 ? 2.764 -22.141 4.051 1 75.19 101 ASN B O 1
ATOM 1594 N N . THR B 1 102 ? 2.678 -20.062 3.553 1 69.5 102 THR B N 1
ATOM 1595 C CA . THR B 1 102 ? 1.275 -19.906 3.924 1 69.5 102 THR B CA 1
ATOM 1596 C C . THR B 1 102 ? 0.365 -20.219 2.74 1 69.5 102 THR B C 1
ATOM 1598 O O . THR B 1 102 ? -0.678 -19.594 2.568 1 69.5 102 THR B O 1
ATOM 1601 N N . ALA B 1 103 ? 0.715 -21.234 1.988 1 74.31 103 ALA B N 1
ATOM 1602 C CA . ALA B 1 103 ? -0.093 -21.641 0.844 1 74.31 103 ALA B CA 1
ATOM 1603 C C . ALA B 1 103 ? -0.373 -20.469 -0.086 1 74.31 103 ALA B C 1
ATOM 1605 O O . ALA B 1 103 ? -1.449 -20.375 -0.681 1 74.31 103 ALA B O 1
ATOM 1606 N N . SER B 1 104 ? 0.422 -19.641 -0.072 1 87.69 104 SER B N 1
ATOM 1607 C CA . SER B 1 104 ? 0.262 -18.5 -0.959 1 87.69 104 SER B CA 1
ATOM 1608 C C . SER B 1 104 ? 1.279 -18.531 -2.094 1 87.69 104 SER B C 1
ATOM 1610 O O . SER B 1 104 ? 2.424 -18.938 -1.898 1 87.69 104 SER B O 1
ATOM 1612 N N . TYR B 1 105 ? 0.764 -18.359 -3.281 1 92.88 105 TYR B N 1
ATOM 1613 C CA . TYR B 1 105 ? 1.575 -18.156 -4.477 1 92.88 105 TYR B CA 1
ATOM 1614 C C . TYR B 1 105 ? 1.464 -16.719 -4.969 1 92.88 105 TYR B C 1
ATOM 1616 O O . TYR B 1 105 ? 0.365 -16.172 -5.047 1 92.88 105 TYR B O 1
ATOM 1624 N N . ILE B 1 106 ? 2.619 -16.078 -5.199 1 93.38 106 ILE B N 1
ATOM 1625 C CA . ILE B 1 106 ? 2.652 -14.695 -5.637 1 93.38 106 ILE B CA 1
ATOM 1626 C C . ILE B 1 106 ? 3.367 -14.594 -6.984 1 93.38 106 ILE B C 1
ATOM 1628 O O . ILE B 1 106 ? 4.398 -15.234 -7.195 1 93.38 106 ILE B O 1
ATOM 1632 N N . SER B 1 107 ? 2.783 -13.867 -7.844 1 91.69 107 SER B N 1
ATOM 1633 C CA . SER B 1 107 ? 3.391 -13.547 -9.133 1 91.69 107 SER B CA 1
ATOM 1634 C C . SER B 1 107 ? 3.488 -12.031 -9.328 1 91.69 107 SER B C 1
ATOM 1636 O O . SER B 1 107 ? 2.506 -11.312 -9.141 1 91.69 107 SER B O 1
ATOM 1638 N N . CYS B 1 108 ? 4.723 -11.594 -9.672 1 90.94 108 CYS B N 1
ATOM 1639 C CA . CYS B 1 108 ? 4.961 -10.172 -9.883 1 90.94 108 CYS B CA 1
ATOM 1640 C C . CYS B 1 108 ? 5.816 -9.938 -11.125 1 90.94 108 CYS B C 1
ATOM 1642 O O . CYS B 1 108 ? 6.523 -10.844 -11.57 1 90.94 108 CYS B O 1
ATOM 1644 N N . ASP B 1 109 ? 5.586 -8.609 -11.609 1 87.75 109 ASP B N 1
ATOM 1645 C CA . ASP B 1 109 ? 6.527 -8.172 -12.641 1 87.75 109 ASP B CA 1
ATOM 1646 C C . ASP B 1 109 ? 7.918 -7.953 -12.055 1 87.75 109 ASP B C 1
ATOM 1648 O O . ASP B 1 109 ? 8.062 -7.348 -10.984 1 87.75 109 ASP B O 1
ATOM 1652 N N . LYS B 1 110 ? 8.914 -8.445 -12.75 1 82.88 110 LYS B N 1
ATOM 1653 C CA . LYS B 1 110 ? 10.297 -8.328 -12.289 1 82.88 110 LYS B CA 1
ATOM 1654 C C . LYS B 1 110 ? 10.68 -6.871 -12.055 1 82.88 110 LYS B C 1
ATOM 1656 O O . LYS B 1 110 ? 11.445 -6.559 -11.141 1 82.88 110 LYS B O 1
ATOM 1661 N N . ALA B 1 111 ? 10.172 -6 -12.898 1 77.75 111 ALA B N 1
ATOM 1662 C CA . ALA B 1 111 ? 10.5 -4.582 -12.797 1 77.75 111 ALA B CA 1
ATOM 1663 C C . ALA B 1 111 ? 10.102 -4.023 -11.43 1 77.75 111 ALA B C 1
ATOM 1665 O O . ALA B 1 111 ? 10.773 -3.135 -10.898 1 77.75 111 ALA B O 1
ATOM 1666 N N . GLY B 1 112 ? 9.156 -4.621 -10.836 1 72.88 112 GLY B N 1
ATOM 1667 C CA . GLY B 1 112 ? 8.703 -4.188 -9.523 1 72.88 112 GLY B CA 1
ATOM 1668 C C . GLY B 1 112 ? 9.602 -4.656 -8.398 1 72.88 112 GLY B C 1
ATOM 1669 O O . GLY B 1 112 ? 9.633 -4.047 -7.324 1 72.88 112 GLY B O 1
ATOM 1670 N N . MET B 1 113 ? 10.266 -5.734 -8.648 1 70.88 113 MET B N 1
ATOM 1671 C CA . MET B 1 113 ? 11.133 -6.301 -7.621 1 70.88 113 MET B CA 1
ATOM 1672 C C . MET B 1 113 ? 12.5 -5.629 -7.633 1 70.88 113 MET B C 1
ATOM 1674 O O . MET B 1 113 ? 13.266 -5.746 -6.676 1 70.88 113 MET B O 1
ATOM 1678 N N . LEU B 1 114 ? 12.883 -4.938 -8.703 1 64 114 LEU B N 1
ATOM 1679 C CA . LEU B 1 114 ? 14.203 -4.34 -8.844 1 64 114 LEU B CA 1
ATOM 1680 C C . LEU B 1 114 ? 14.234 -2.936 -8.242 1 64 114 LEU B C 1
ATOM 1682 O O . LEU B 1 114 ? 15.273 -2.271 -8.258 1 64 114 LEU B O 1
ATOM 1686 N N . GLN B 1 115 ? 13.242 -2.648 -7.57 1 57.84 115 GLN B N 1
ATOM 1687 C CA . GLN B 1 115 ? 13.289 -1.307 -7 1 57.84 115 GLN B CA 1
ATOM 1688 C C . GLN B 1 115 ? 13.844 -1.329 -5.578 1 57.84 115 GLN B C 1
ATOM 1690 O O . GLN B 1 115 ? 13.664 -2.311 -4.855 1 57.84 115 GLN B O 1
#

Foldseek 3Di:
DVVVVVVVVVVVVVVVVVVVVCVVPDDVVVVCLQVVFKKFKFAFPDLVDFDPPGDTDGFDQQDPPPNDGGIGTLVVVLVQCPDPPWDWDQDPVQKIWIGGNRRMIIITRVVSNVD/DVVVVVVVVVVVVVVVVVVVVCVVPDDVVVVCLQVVFKKFKFAFPDLVDFDPPGDTDGFDQQDPPPNDGGIGGLVVVLVQCPDPPWDWDDDPVQKIWIGGNRRMIIIGRVVSNVD

Nearest PDB structures (foldseek):
  5wvh-assembly1_A  TM=9.062E-01  e=3.181E-04  Ostrinia furnacalis
  5wvg-assembly1_A  TM=9.091E-01  e=5.559E-04  Ostrinia furnacalis
  6g9c-assembly1_A  TM=8.420E-01  e=4.077E-04  Trichuris suis
  5wv9-assembly1_A  TM=8.604E-01  e=6.293E-04  Ostrinia furnacalis
  5y2b-assembly1_A  TM=8.089E-01  e=1.245E-03  Ostrinia furnacalis

Sequence (230 aa):
MLIDSAARANLTEINQTMDLLWRNTVDPSKVVMGMGFYGRSFTLSDPSCKSAGCPFSRGGNPGPCLSSAGTLMYSEVQVIATQPATVVEYNTKALVDLAANTASYISCDKAGMLQMLIDSAARANLTEINQTMDLLWRNTVDPSKVVMGMGFYGRSFTLSDPSCKSAGCPFSRGGNPGPCLSSAGTLMYSEVQVIATQPATVVEYNTKALVDLAANTASYISCDKAGMLQ

Organism: Penicillium oxalicum (strain 114-2 / CGMCC 5302) (NCBI:txid933388)

Secondary structure (DSSP, 8-state):
-HHHHHHHHHHHHHHHHHHHHHHHHS-HHHHHHHHH-EEEEEEESSTT--STT--EEEEPPP-TTT--TTEEEHHHHHHHHTSTT-EEEE-TTSEEEEE-TTSEEEEEEHHHH--/-HHHHHHHHHHHHHHHHHHHHHHHHS-HHHHHHHHH-EEEEEEESSTT--STT--EEEEPPP-TTT--TTEEEHHHHHHHHTSTT-EEEE-TTSEEEEE-TTSEEEEEEHHHH--